Protein AF-A0A2P4Z4I8-F1 (afdb_monomer)

Solvent-accessible surface area (backbone atoms only — not comparable to full-atom values): 10534 Å² total; per-residue (Å²): 109,69,68,57,53,43,52,53,34,48,50,55,38,51,49,58,61,73,38,65,88,46,61,69,70,63,44,51,54,51,51,49,53,52,51,51,51,50,49,50,52,54,52,50,48,45,69,77,55,50,62,97,87,50,95,61,64,65,68,55,51,50,48,51,57,50,16,48,52,48,10,53,51,37,20,54,52,39,39,53,52,43,36,76,72,71,44,56,74,84,35,69,43,44,48,53,51,12,52,48,48,7,51,52,40,20,50,42,37,61,74,54,61,72,73,56,64,68,56,36,77,76,69,48,98,84,60,80,64,93,49,53,72,48,23,28,58,53,32,12,53,52,32,20,51,55,28,47,56,47,28,74,77,40,84,49,85,74,34,36,86,41,54,33,28,48,49,23,24,42,49,17,25,34,51,14,40,51,48,26,63,78,66,51,73,73,93,80,73,84,79,86,70,133

Mean predicted aligned error: 9.95 Å

Foldseek 3Di:
DLVLLLVLLVVLLVLLVVCPVPPPVVSLVVSLVSLVVSLVVLLVCCQVDPPPPDPDCVVSVVLLVVLLVQLVVQLVVQLVVCVVLPDDSPDPLSNSVSNNRSSVSSVLSSQVVPDQPVVPVVPDLPDDRPDLSCQLNNQLQVQLVVLSVVLVVDVDPCSDGPSSSNSSNSVRSSVSSVSSVVVVDPPDDDPPDD

Organism: NCBI:txid93969

Radius of gyration: 17.54 Å; Cα contacts (8 Å, |Δi|>4): 199; chains: 1; bounding box: 52×34×47 Å

pLDDT: mean 72.16, std 13.06, range [34.72, 87.81]

Sequence (194 aa):
MTEIEVVLSFTSFLILVLTSSVPNLYRYIALLLIELFSCIIVSILLIIKPKSNQPSLLPTIALISYSLINGVIGTILTIFTAFFLGAHLFDFGTIVLSLYFGLVTFRTCIFTGFKSLLVMIIKSPTLKPKDNNIAPIFYSALLAYFSCFSCILQPDNLFVWPNFILLGAVFGRFLGTLYKLFTGNPKGKSKSKE

Structure (mmCIF, N/CA/C/O backbone):
data_AF-A0A2P4Z4I8-F1
#
_entry.id   AF-A0A2P4Z4I8-F1
#
loop_
_atom_site.group_PDB
_atom_site.id
_atom_site.type_symbol
_atom_site.label_atom_id
_atom_site.label_alt_id
_atom_site.label_comp_id
_atom_site.label_asym_id
_atom_site.label_entity_id
_atom_site.label_seq_id
_atom_site.pdbx_PDB_ins_code
_atom_site.Cartn_x
_atom_site.Cartn_y
_atom_site.Cartn_z
_atom_site.occupancy
_atom_site.B_iso_or_equiv
_atom_site.auth_seq_id
_atom_site.auth_comp_id
_atom_site.auth_asym_id
_atom_site.auth_atom_id
_atom_site.pdbx_PDB_model_num
ATOM 1 N N . MET A 1 1 ? -16.530 2.951 7.672 1.00 64.94 1 MET A N 1
ATOM 2 C CA . MET A 1 1 ? -15.068 2.827 7.447 1.00 64.94 1 MET A CA 1
ATOM 3 C C . MET A 1 1 ? -14.749 1.817 6.354 1.00 64.94 1 MET A C 1
ATOM 5 O O . MET A 1 1 ? -14.052 2.201 5.432 1.00 64.94 1 MET A O 1
ATOM 9 N N . THR A 1 2 ? -15.293 0.594 6.387 1.00 67.06 2 THR A N 1
ATOM 10 C CA . THR A 1 2 ? -15.079 -0.415 5.326 1.00 67.06 2 THR A CA 1
ATOM 11 C C . THR A 1 2 ? -15.526 0.054 3.935 1.00 67.06 2 THR A C 1
ATOM 13 O O . THR A 1 2 ? -14.789 -0.118 2.979 1.00 67.06 2 THR A O 1
ATOM 16 N N . GLU A 1 3 ? -16.678 0.719 3.810 1.00 69.75 3 GLU A N 1
ATOM 17 C CA . GLU A 1 3 ? -17.154 1.275 2.526 1.00 69.75 3 GLU A CA 1
ATOM 18 C C . GLU A 1 3 ? -16.205 2.340 1.952 1.00 69.75 3 GLU A C 1
ATOM 20 O O . GLU A 1 3 ? -15.916 2.344 0.762 1.00 69.75 3 GLU A O 1
ATOM 25 N N . ILE A 1 4 ? -15.651 3.203 2.811 1.00 73.94 4 ILE A N 1
ATOM 26 C CA . ILE A 1 4 ? -14.664 4.221 2.418 1.00 73.94 4 ILE A CA 1
ATOM 27 C C . ILE A 1 4 ? -13.383 3.543 1.918 1.00 73.94 4 ILE A C 1
ATOM 29 O O . ILE A 1 4 ? -12.815 3.952 0.913 1.00 73.94 4 ILE A O 1
ATOM 33 N N . GLU A 1 5 ? -12.940 2.478 2.587 1.00 71.44 5 GLU A N 1
ATOM 34 C CA . GLU A 1 5 ? -11.775 1.693 2.173 1.00 71.44 5 GLU A CA 1
ATOM 35 C C . GLU A 1 5 ? -11.987 0.989 0.822 1.00 71.44 5 GLU A C 1
ATOM 37 O O . GLU A 1 5 ? -11.056 0.931 0.016 1.00 71.44 5 GLU A O 1
ATOM 42 N N . VAL A 1 6 ? -13.208 0.508 0.551 1.00 77.25 6 VAL A N 1
ATOM 43 C CA . VAL A 1 6 ? -13.609 -0.064 -0.747 1.00 77.25 6 VAL A CA 1
ATOM 44 C C . VAL A 1 6 ? -13.543 0.995 -1.836 1.00 77.25 6 VAL A C 1
ATOM 46 O O . VAL A 1 6 ? -12.874 0.769 -2.841 1.00 77.25 6 VAL A O 1
ATOM 49 N N . VAL A 1 7 ? -14.169 2.157 -1.624 1.00 80.38 7 VAL A N 1
ATOM 50 C CA . VAL A 1 7 ? -14.165 3.255 -2.601 1.00 80.38 7 VAL A CA 1
ATOM 51 C C . VAL A 1 7 ? -12.737 3.705 -2.887 1.00 80.38 7 VAL A C 1
ATOM 53 O O . VAL A 1 7 ? -12.344 3.760 -4.042 1.00 80.38 7 VAL A O 1
ATOM 56 N N . LEU A 1 8 ? -11.920 3.940 -1.858 1.00 80.50 8 LEU A N 1
ATOM 57 C CA . LEU A 1 8 ? -10.522 4.344 -2.034 1.00 80.50 8 LEU A CA 1
ATOM 58 C C . LEU A 1 8 ? -9.699 3.284 -2.781 1.00 80.50 8 LEU A C 1
ATOM 60 O O . LEU A 1 8 ? -8.911 3.619 -3.660 1.00 80.50 8 LEU A O 1
ATOM 64 N N . SER A 1 9 ? -9.891 2.000 -2.463 1.00 77.88 9 SER A N 1
ATOM 65 C CA . SER A 1 9 ? -9.166 0.915 -3.134 1.00 77.88 9 SER A CA 1
ATOM 66 C C . SER A 1 9 ? -9.595 0.743 -4.590 1.00 77.88 9 SER A C 1
ATOM 68 O O . SER A 1 9 ? -8.738 0.512 -5.442 1.00 77.88 9 SER A O 1
ATOM 70 N N . PHE A 1 10 ? -10.889 0.904 -4.876 1.00 80.81 10 PHE A N 1
ATOM 71 C CA . PHE A 1 10 ? -11.432 0.903 -6.231 1.00 80.81 10 PHE A CA 1
ATOM 72 C C . PHE A 1 10 ? -10.927 2.104 -7.034 1.00 80.81 10 PHE A C 1
ATOM 74 O O . PHE A 1 10 ? -10.467 1.923 -8.155 1.00 80.81 10 PHE A O 1
ATOM 81 N N . THR A 1 11 ? -10.923 3.305 -6.451 1.00 80.56 11 THR A N 1
ATOM 82 C CA . THR A 1 11 ? -10.439 4.529 -7.101 1.00 80.56 11 THR A CA 1
ATOM 83 C C . THR A 1 11 ? -8.977 4.408 -7.521 1.00 80.56 11 THR A C 1
ATOM 85 O O . THR A 1 11 ? -8.659 4.697 -8.671 1.00 80.56 11 THR A O 1
ATOM 88 N N . SER A 1 12 ? -8.081 3.925 -6.656 1.00 78.50 12 SER A N 1
ATOM 89 C CA . SER A 1 12 ? -6.671 3.772 -7.046 1.00 78.50 12 SER A CA 1
ATOM 90 C C . SER A 1 12 ? -6.460 2.693 -8.108 1.00 78.50 12 SER A C 1
ATOM 92 O O . SER A 1 12 ? -5.616 2.865 -8.984 1.00 78.50 12 SER A O 1
ATOM 94 N N . PHE A 1 13 ? -7.224 1.593 -8.058 1.00 80.50 13 PHE A N 1
ATOM 95 C CA . PHE A 1 13 ? -7.174 0.566 -9.100 1.00 80.50 13 PHE A CA 1
ATOM 96 C C . PHE A 1 13 ? -7.670 1.112 -10.441 1.00 80.50 13 PHE A C 1
ATOM 98 O O . PHE A 1 13 ? -6.978 0.996 -11.450 1.00 80.50 13 PHE A O 1
ATOM 105 N N . LEU A 1 14 ? -8.826 1.777 -10.436 1.00 81.06 14 LEU A N 1
ATOM 106 C CA . LEU A 1 14 ? -9.418 2.382 -11.620 1.00 81.06 14 LEU A CA 1
ATOM 107 C C . LEU A 1 14 ? -8.475 3.420 -12.237 1.00 81.06 14 LEU A C 1
ATOM 109 O O . LEU A 1 14 ? -8.250 3.395 -13.440 1.00 81.06 14 LEU A O 1
ATOM 113 N N . ILE A 1 15 ? -7.870 4.291 -11.426 1.00 79.06 15 ILE A N 1
ATOM 114 C CA . ILE A 1 15 ? -6.934 5.307 -11.919 1.00 79.06 15 ILE A CA 1
ATOM 115 C C . ILE A 1 15 ? -5.700 4.655 -12.538 1.00 79.06 15 ILE A C 1
ATOM 117 O O . ILE A 1 15 ? -5.280 5.077 -13.614 1.00 79.06 15 ILE A O 1
ATOM 121 N N . LEU A 1 16 ? -5.150 3.603 -11.929 1.00 75.81 16 LEU A N 1
ATOM 122 C CA . LEU A 1 16 ? -4.006 2.890 -12.495 1.00 75.81 16 LEU A CA 1
ATOM 123 C C . LEU A 1 16 ? -4.332 2.261 -13.864 1.00 75.81 16 LEU A C 1
ATOM 125 O O . LEU A 1 16 ? -3.500 2.311 -14.767 1.00 75.81 16 LEU A O 1
ATOM 129 N N . VAL A 1 17 ? -5.544 1.722 -14.038 1.00 77.12 17 VAL A N 1
ATOM 130 C CA . VAL A 1 17 ? -6.012 1.148 -15.313 1.00 77.12 17 VAL A CA 1
ATOM 131 C C . VAL A 1 17 ? -6.280 2.238 -16.358 1.00 77.12 17 VAL A C 1
ATOM 133 O O . VAL A 1 17 ? -5.818 2.138 -17.496 1.00 77.12 17 VAL A O 1
ATOM 136 N N . LEU A 1 18 ? -6.992 3.302 -15.976 1.00 78.06 18 LEU A N 1
ATOM 137 C CA . LEU A 1 18 ? -7.393 4.388 -16.878 1.00 78.06 18 LEU A CA 1
ATOM 138 C C . LEU A 1 18 ? -6.216 5.257 -17.336 1.00 78.06 18 LEU A C 1
ATOM 140 O O . LEU A 1 18 ? -6.273 5.849 -18.407 1.00 78.06 18 LEU A O 1
ATOM 144 N N . THR A 1 19 ? -5.136 5.317 -16.556 1.00 75.81 19 THR A N 1
ATOM 145 C CA . THR A 1 19 ? -3.912 6.060 -16.905 1.00 75.81 19 THR A CA 1
ATOM 146 C C . THR A 1 19 ? -2.850 5.176 -17.560 1.00 75.81 19 THR A C 1
ATOM 148 O O . THR A 1 19 ? -1.684 5.555 -17.645 1.00 75.81 19 THR A O 1
ATOM 151 N N . SER A 1 20 ? -3.230 3.996 -18.060 1.00 70.31 20 SER A N 1
ATOM 152 C CA . SER A 1 20 ? -2.321 3.078 -18.762 1.00 70.31 20 SER A CA 1
ATOM 153 C C . SER A 1 20 ? -1.651 3.698 -19.996 1.00 70.31 20 SER A C 1
ATOM 155 O O . SER A 1 20 ? -0.520 3.332 -20.307 1.00 70.31 20 SER A O 1
ATOM 157 N N . SER A 1 21 ? -2.302 4.671 -20.641 1.00 69.94 21 SER A N 1
ATOM 158 C CA . SER A 1 21 ? -1.791 5.440 -21.785 1.00 69.94 21 SER A CA 1
ATOM 159 C C . SER A 1 21 ? -0.885 6.622 -21.410 1.00 69.94 21 SER A C 1
ATOM 161 O O . SER A 1 21 ? -0.278 7.233 -22.287 1.00 69.94 21 SER A O 1
ATOM 163 N N . VAL A 1 22 ? -0.784 6.964 -20.123 1.00 77.38 22 VAL A N 1
ATOM 164 C CA . VAL A 1 22 ? 0.053 8.061 -19.617 1.00 77.38 22 VAL A CA 1
ATOM 165 C C . VAL A 1 22 ? 1.474 7.540 -19.364 1.00 77.38 22 VAL A C 1
ATOM 167 O O . VAL A 1 22 ? 1.625 6.407 -18.894 1.00 77.38 22 VAL A O 1
ATOM 170 N N . PRO A 1 23 ? 2.534 8.341 -19.605 1.00 77.88 23 PRO A N 1
ATOM 171 C CA . PRO A 1 23 ? 3.894 7.925 -19.281 1.00 77.88 23 PRO A CA 1
ATOM 172 C C . PRO A 1 23 ? 4.036 7.485 -17.816 1.00 77.88 23 PRO A C 1
ATOM 174 O O . PRO A 1 23 ? 3.525 8.138 -16.901 1.00 77.88 23 PRO A O 1
ATOM 177 N N . ASN A 1 24 ? 4.778 6.391 -17.604 1.00 76.25 24 ASN A N 1
ATOM 178 C CA . ASN A 1 24 ? 4.916 5.699 -16.315 1.00 76.25 24 ASN A CA 1
ATOM 179 C C . ASN A 1 24 ? 5.241 6.645 -15.143 1.00 76.25 24 ASN A C 1
ATOM 181 O O . ASN A 1 24 ? 4.658 6.513 -14.069 1.00 76.25 24 ASN A O 1
ATOM 185 N N . LEU A 1 25 ? 6.115 7.633 -15.364 1.00 78.00 25 LEU A N 1
ATOM 186 C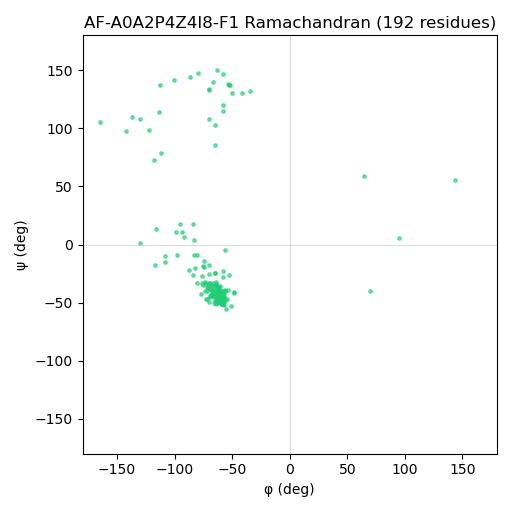 CA . LEU A 1 25 ? 6.505 8.631 -14.364 1.00 78.00 25 LEU A CA 1
ATOM 187 C C . LEU A 1 25 ? 5.295 9.374 -13.771 1.00 78.00 25 LEU A C 1
ATOM 189 O O . LEU A 1 25 ? 5.087 9.364 -12.557 1.00 78.00 25 LEU A O 1
ATOM 193 N N . TYR A 1 26 ? 4.476 9.991 -14.626 1.00 78.56 26 TYR A N 1
ATOM 194 C CA . TYR A 1 26 ? 3.326 10.787 -14.192 1.00 78.56 26 TYR A CA 1
ATOM 195 C C . TYR A 1 26 ? 2.246 9.916 -13.558 1.00 78.56 26 TYR A C 1
ATOM 197 O O . TYR A 1 26 ? 1.630 10.317 -12.571 1.00 78.56 26 TYR A O 1
ATOM 205 N N . ARG A 1 27 ? 2.064 8.696 -14.074 1.00 80.69 27 ARG A N 1
ATOM 206 C CA . ARG A 1 27 ? 1.139 7.715 -13.504 1.00 80.69 27 ARG A CA 1
ATOM 207 C C . ARG A 1 27 ? 1.492 7.363 -12.057 1.00 80.69 27 ARG A C 1
ATOM 209 O O . ARG A 1 27 ? 0.606 7.310 -11.207 1.00 80.69 27 ARG A O 1
ATOM 216 N N . TYR A 1 28 ? 2.773 7.152 -11.756 1.00 81.81 28 TYR A N 1
ATOM 217 C CA . TYR A 1 28 ? 3.220 6.817 -10.400 1.00 81.81 28 TYR A CA 1
ATOM 218 C C . TYR A 1 28 ? 3.138 7.972 -9.428 1.00 81.81 28 TYR A C 1
ATOM 220 O O . TYR A 1 28 ? 2.692 7.780 -8.297 1.00 81.81 28 TYR A O 1
ATOM 228 N N . ILE A 1 29 ? 3.487 9.173 -9.879 1.00 83.25 29 ILE A N 1
ATOM 229 C CA . ILE A 1 29 ? 3.308 10.379 -9.073 1.00 83.25 29 ILE A CA 1
ATOM 230 C C . ILE A 1 29 ? 1.822 10.572 -8.749 1.00 83.25 29 ILE A C 1
ATOM 232 O O . ILE A 1 29 ? 1.475 10.776 -7.587 1.00 83.25 29 ILE A O 1
ATOM 236 N N . ALA A 1 30 ? 0.933 10.431 -9.737 1.00 83.25 30 ALA A N 1
ATOM 237 C CA . ALA A 1 30 ? -0.507 10.539 -9.525 1.00 83.25 30 ALA A CA 1
ATOM 238 C C . ALA A 1 30 ? -1.021 9.505 -8.510 1.00 83.25 30 ALA A C 1
ATOM 240 O O . ALA A 1 30 ? -1.727 9.877 -7.574 1.00 83.25 30 ALA A O 1
ATOM 241 N N . LEU A 1 31 ? -0.623 8.232 -8.641 1.00 85.25 31 LEU A N 1
ATOM 242 C CA . LEU A 1 31 ? -0.997 7.180 -7.689 1.00 85.25 31 LEU A CA 1
ATOM 243 C C . LEU A 1 31 ? -0.566 7.530 -6.258 1.00 85.25 31 LEU A C 1
ATOM 245 O O . LEU A 1 31 ? -1.379 7.448 -5.340 1.00 85.25 31 LEU A O 1
ATOM 249 N N . LEU A 1 32 ? 0.689 7.946 -6.061 1.00 86.75 32 LEU A N 1
ATOM 250 C CA . LEU A 1 32 ? 1.197 8.321 -4.739 1.00 86.75 32 LEU A CA 1
ATOM 251 C C . LEU A 1 32 ? 0.444 9.517 -4.150 1.00 86.75 32 LEU A C 1
ATOM 253 O O . LEU A 1 32 ? 0.118 9.502 -2.964 1.00 86.75 32 LEU A O 1
ATOM 257 N N . LEU A 1 33 ? 0.121 10.524 -4.967 1.00 87.56 33 LEU A N 1
ATOM 258 C CA . LEU A 1 33 ? -0.669 11.680 -4.535 1.00 87.56 33 LEU A CA 1
ATOM 259 C C . LEU A 1 33 ? -2.079 11.273 -4.095 1.00 87.56 33 LEU A C 1
ATOM 261 O O . LEU A 1 33 ? -2.557 11.741 -3.063 1.00 87.56 33 LEU A O 1
ATOM 265 N N . ILE A 1 34 ? -2.727 10.371 -4.835 1.00 85.75 34 ILE A N 1
ATOM 266 C CA . ILE A 1 34 ? -4.052 9.846 -4.484 1.00 85.75 34 ILE A CA 1
ATOM 267 C C . ILE A 1 34 ? -3.995 9.080 -3.165 1.00 85.75 34 ILE A C 1
ATOM 269 O O . ILE A 1 34 ? -4.841 9.288 -2.296 1.00 85.75 34 ILE A O 1
ATOM 273 N N . GLU A 1 35 ? -2.992 8.219 -2.985 1.00 83.06 35 GLU A N 1
ATOM 274 C CA . GLU A 1 35 ? -2.821 7.474 -1.738 1.00 83.06 35 GLU A CA 1
ATOM 275 C C . GLU A 1 35 ? -2.556 8.403 -0.555 1.00 83.06 35 GLU A C 1
ATOM 277 O O . GLU A 1 35 ? -3.196 8.259 0.488 1.00 83.06 35 GLU A O 1
ATOM 282 N N . LEU A 1 36 ? -1.691 9.403 -0.729 1.00 87.50 36 LEU A N 1
ATOM 283 C CA . LEU A 1 36 ? -1.410 10.411 0.288 1.00 87.50 36 LEU A CA 1
ATOM 284 C C . LEU A 1 36 ? -2.682 11.177 0.676 1.00 87.50 36 LEU A C 1
ATOM 286 O O . LEU A 1 36 ? -3.001 11.297 1.860 1.00 87.50 36 LEU A O 1
ATOM 290 N N . PHE A 1 37 ? -3.448 11.638 -0.314 1.00 85.62 37 PHE A N 1
ATOM 291 C CA . PHE A 1 37 ? -4.712 12.332 -0.083 1.00 85.62 37 PHE A CA 1
ATOM 292 C C . PHE A 1 37 ? -5.735 11.433 0.620 1.00 85.62 37 PHE A C 1
ATOM 294 O O . PHE A 1 37 ? -6.427 11.870 1.540 1.00 85.62 37 PHE A O 1
ATOM 301 N N . SER A 1 38 ? -5.776 10.145 0.268 1.00 84.75 38 SER A N 1
ATOM 302 C CA . SER A 1 38 ? -6.627 9.160 0.936 1.00 84.75 38 SER A CA 1
ATOM 303 C C . SER A 1 38 ? -6.281 9.007 2.423 1.00 84.75 38 SER A C 1
ATOM 305 O O . SER A 1 38 ? -7.179 8.981 3.268 1.00 84.75 38 SER A O 1
ATOM 307 N N . CYS A 1 39 ? -4.989 8.984 2.766 1.00 85.56 39 CYS A N 1
ATOM 308 C CA . CYS A 1 39 ? -4.506 8.928 4.145 1.00 85.56 39 CYS A CA 1
ATOM 309 C C . CYS A 1 39 ? -4.907 10.180 4.937 1.00 85.56 39 CYS A C 1
ATOM 311 O O . CYS A 1 39 ? -5.332 10.066 6.092 1.00 85.56 39 CYS A O 1
ATOM 313 N N . ILE A 1 40 ? -4.830 11.359 4.310 1.00 86.44 40 ILE A N 1
ATOM 314 C CA . ILE A 1 40 ? -5.272 12.629 4.903 1.00 86.44 40 ILE A CA 1
ATOM 315 C C . ILE A 1 40 ? -6.779 12.588 5.181 1.00 86.44 40 ILE A C 1
ATOM 317 O O . ILE A 1 40 ? -7.187 12.832 6.316 1.00 86.44 40 ILE A O 1
ATOM 321 N N . ILE A 1 41 ? -7.604 12.208 4.197 1.00 84.56 41 ILE A N 1
ATOM 322 C CA . ILE A 1 41 ? -9.064 12.106 4.366 1.00 84.56 41 ILE A CA 1
ATOM 323 C C . ILE A 1 41 ? -9.414 11.167 5.522 1.00 84.56 41 ILE A C 1
ATOM 325 O O . ILE A 1 41 ? -10.211 11.523 6.388 1.00 84.56 41 ILE A O 1
ATOM 329 N N . VAL A 1 42 ? -8.817 9.973 5.565 1.00 82.38 42 VAL A N 1
ATOM 330 C CA . VAL A 1 42 ? -9.102 8.985 6.616 1.00 82.38 42 VAL A CA 1
ATOM 331 C C . VAL A 1 42 ? -8.704 9.513 8.000 1.00 82.38 42 VAL A C 1
ATOM 333 O O . VAL A 1 42 ? -9.448 9.318 8.963 1.00 82.38 42 VAL A O 1
ATOM 336 N N . SER A 1 43 ? -7.581 10.226 8.100 1.00 83.81 43 SER A N 1
ATOM 337 C CA . SER A 1 43 ? -7.125 10.847 9.352 1.00 83.81 43 SER A CA 1
ATOM 338 C C . SER A 1 43 ? -8.064 11.965 9.814 1.00 83.81 43 SER A C 1
ATOM 340 O O . SER A 1 43 ? -8.429 12.020 10.985 1.00 83.81 43 SER A O 1
ATOM 342 N N . ILE A 1 44 ? -8.528 12.818 8.896 1.00 84.06 44 ILE A N 1
ATOM 343 C CA . ILE A 1 44 ? -9.509 13.873 9.191 1.00 84.06 44 ILE A CA 1
ATOM 344 C C . ILE A 1 44 ? -10.838 13.261 9.649 1.00 84.06 44 ILE A C 1
ATOM 346 O O . ILE A 1 44 ? -11.412 13.693 10.648 1.00 84.06 44 ILE A O 1
ATOM 350 N N . LEU A 1 45 ? -11.319 12.219 8.967 1.00 81.94 45 LEU A N 1
ATOM 351 C CA . LEU A 1 45 ? -12.560 11.536 9.337 1.00 81.94 45 LEU A CA 1
ATOM 352 C C . LEU A 1 45 ? -12.486 10.901 10.729 1.00 81.94 45 LEU A C 1
ATOM 354 O O . LEU A 1 45 ? -13.481 10.926 11.452 1.00 81.94 45 LEU A O 1
ATOM 358 N N . LEU A 1 46 ? -11.325 10.366 11.117 1.00 78.31 46 LEU A N 1
ATOM 359 C CA . LEU A 1 46 ? -11.080 9.874 12.474 1.00 78.31 46 LEU A CA 1
ATOM 360 C C . LEU A 1 46 ? -11.183 10.982 13.529 1.00 78.31 46 LEU A C 1
ATOM 362 O O . LEU A 1 46 ? -11.723 10.742 14.606 1.00 78.31 46 LEU A O 1
ATOM 366 N N . ILE A 1 47 ? -10.661 12.173 13.224 1.00 80.50 47 ILE A N 1
ATOM 367 C CA . ILE A 1 47 ? -10.683 13.329 14.130 1.00 80.50 47 ILE A CA 1
ATOM 368 C C . ILE A 1 47 ? -12.111 13.865 14.290 1.00 80.50 47 ILE A C 1
ATOM 370 O O . ILE A 1 47 ? -12.535 14.137 15.408 1.00 80.50 47 ILE A O 1
ATOM 374 N N . ILE A 1 48 ? -12.859 13.993 13.189 1.00 78.75 48 ILE A N 1
ATOM 375 C CA . ILE A 1 48 ? -14.214 14.571 13.187 1.00 78.75 48 ILE A CA 1
ATOM 376 C C . ILE A 1 48 ? -15.254 13.594 13.751 1.00 78.75 48 ILE A C 1
ATOM 378 O O . ILE A 1 48 ? -16.216 14.013 14.392 1.00 78.75 48 ILE A O 1
ATOM 382 N N . LYS A 1 49 ? -15.088 12.287 13.512 1.00 69.62 49 LYS A N 1
ATOM 383 C CA . LYS A 1 49 ? -15.977 11.235 14.024 1.00 69.62 49 LYS A CA 1
ATOM 384 C C . LYS A 1 49 ? -15.204 10.287 14.944 1.00 69.62 49 LYS A C 1
ATOM 386 O O . LYS A 1 49 ? -14.953 9.139 14.552 1.00 69.62 49 LYS A O 1
ATOM 391 N N . PRO A 1 50 ? -14.843 10.721 16.168 1.00 63.50 50 PRO A N 1
ATOM 392 C CA . PRO A 1 50 ? -14.305 9.801 17.157 1.00 63.50 50 PRO A CA 1
ATOM 393 C C . PRO A 1 50 ? -15.326 8.682 17.406 1.00 63.50 50 PRO A C 1
ATOM 395 O O . PRO A 1 50 ? -16.541 8.885 17.305 1.00 63.50 50 PRO A O 1
ATOM 398 N N . LYS A 1 51 ? -14.850 7.464 17.695 1.00 62.22 51 LYS A N 1
ATOM 399 C CA . LYS A 1 51 ? -15.745 6.356 18.071 1.00 62.22 51 LYS A CA 1
ATOM 400 C C . LYS A 1 51 ? -16.633 6.824 19.226 1.00 62.22 51 LYS A C 1
ATOM 402 O O . LYS A 1 51 ? -16.116 7.428 20.160 1.00 62.22 51 LYS A O 1
ATOM 407 N N . SER A 1 52 ? -17.930 6.504 19.182 1.00 51.91 52 SER A N 1
ATOM 408 C CA . SER A 1 52 ? -18.977 7.095 20.041 1.00 51.91 52 SER A CA 1
ATOM 409 C C . SER A 1 52 ? -18.767 6.978 21.561 1.00 51.91 52 SER A C 1
ATOM 411 O O . SER A 1 52 ? -19.557 7.534 22.310 1.00 51.91 52 SER A O 1
ATOM 413 N N . ASN A 1 53 ? -17.719 6.285 22.021 1.00 54.31 53 ASN A N 1
ATOM 414 C CA . ASN A 1 53 ? -17.370 6.098 23.430 1.00 54.31 53 ASN A CA 1
ATOM 415 C C . ASN A 1 53 ? -16.017 6.732 23.826 1.00 54.31 53 ASN A C 1
ATOM 417 O O . ASN A 1 53 ? -15.488 6.402 24.885 1.00 54.31 53 ASN A O 1
ATOM 421 N N . GLN A 1 54 ? -15.418 7.601 23.003 1.00 55.84 54 GLN A N 1
ATOM 422 C CA . GLN A 1 54 ? -14.178 8.313 23.345 1.00 55.84 54 GLN A CA 1
ATOM 423 C C . GLN A 1 54 ? -14.382 9.834 23.279 1.00 55.84 54 GLN A C 1
ATOM 425 O O . GLN A 1 54 ? -14.325 10.406 22.193 1.00 55.84 54 GLN A O 1
ATOM 430 N N . PRO A 1 55 ? -14.611 10.502 24.427 1.00 55.53 55 PRO A N 1
ATOM 431 C CA . PRO A 1 55 ? -14.785 11.954 24.477 1.00 55.53 55 PRO A CA 1
ATOM 432 C C . PRO A 1 55 ? -13.472 12.735 24.299 1.00 55.53 55 PRO A C 1
ATOM 434 O O . PRO A 1 55 ? -13.509 13.936 24.056 1.00 55.53 55 PRO A O 1
ATOM 437 N N . SER A 1 56 ? -12.306 12.086 24.409 1.00 66.12 56 SER A N 1
ATOM 438 C CA . SER A 1 56 ? -11.001 12.737 24.260 1.00 66.12 56 SER A CA 1
ATOM 439 C C . SER A 1 56 ? -10.391 12.502 22.874 1.00 66.12 56 SER A C 1
ATOM 441 O O . SER A 1 56 ? -10.458 11.408 22.322 1.00 66.12 56 SER A O 1
ATOM 443 N N . LEU A 1 57 ? -9.747 13.537 22.323 1.00 70.75 57 LEU A N 1
ATOM 444 C CA . LEU A 1 57 ? -9.008 13.488 21.050 1.00 70.75 57 LEU A CA 1
ATOM 445 C C . LEU A 1 57 ? -7.657 12.758 21.163 1.00 70.75 57 LEU A C 1
ATOM 447 O O . LEU A 1 57 ? -7.101 12.311 20.160 1.00 70.75 57 LEU A O 1
ATOM 451 N N . LEU A 1 58 ? -7.133 12.619 22.385 1.00 71.69 58 LEU A N 1
ATOM 452 C CA . LEU A 1 58 ? -5.810 12.057 22.669 1.00 71.69 58 LEU A CA 1
ATOM 453 C C . LEU A 1 58 ? -5.607 10.627 22.113 1.00 71.69 58 LEU A C 1
ATOM 455 O O . LEU A 1 58 ? -4.579 10.391 21.477 1.00 71.69 58 LEU A O 1
ATOM 459 N N . PRO A 1 59 ? -6.558 9.677 22.257 1.00 73.56 59 PRO A N 1
ATOM 460 C CA . PRO A 1 59 ? -6.420 8.328 21.705 1.00 73.56 59 PRO A CA 1
ATOM 461 C C . PRO A 1 59 ? -6.421 8.310 20.171 1.00 73.56 59 PRO A C 1
ATOM 463 O O . PRO A 1 59 ? -5.730 7.492 19.564 1.00 73.56 59 PRO A O 1
ATOM 466 N N . THR A 1 60 ? -7.166 9.221 19.538 1.00 76.88 60 THR A N 1
ATOM 467 C CA . THR A 1 60 ? -7.226 9.355 18.075 1.00 76.88 60 THR A CA 1
ATOM 468 C C . THR A 1 60 ? -5.911 9.890 17.518 1.00 76.88 60 THR A C 1
ATOM 470 O O . THR A 1 60 ? -5.382 9.337 16.556 1.00 76.88 60 THR A O 1
ATOM 473 N N . ILE A 1 61 ? -5.348 10.924 18.150 1.00 80.31 61 ILE A N 1
ATOM 474 C CA . ILE A 1 61 ? -4.046 11.487 17.768 1.00 80.31 61 ILE A CA 1
ATOM 475 C C . ILE A 1 61 ? -2.949 10.436 17.955 1.00 80.31 61 ILE A C 1
ATOM 477 O O . ILE A 1 61 ? -2.170 10.210 17.033 1.00 80.31 61 ILE A O 1
ATOM 481 N N . ALA A 1 62 ? -2.941 9.724 19.088 1.00 79.69 62 ALA A N 1
ATOM 482 C CA . ALA A 1 62 ? -1.998 8.633 19.319 1.00 79.69 62 ALA A CA 1
ATOM 483 C C . ALA A 1 62 ? -2.091 7.564 18.214 1.00 79.69 62 ALA A C 1
ATOM 485 O O . ALA A 1 62 ? -1.073 7.184 17.640 1.00 79.69 62 ALA A O 1
ATOM 486 N N . LEU A 1 63 ? -3.302 7.127 17.846 1.00 79.44 63 LEU A N 1
ATOM 487 C CA . LEU A 1 63 ? -3.502 6.159 16.762 1.00 79.44 63 LEU A CA 1
ATOM 488 C C . LEU A 1 63 ? -2.918 6.645 15.425 1.00 79.44 63 LEU A C 1
ATOM 490 O O . LEU A 1 63 ? -2.277 5.856 14.727 1.00 79.44 63 LEU A O 1
ATOM 494 N N . ILE A 1 64 ? -3.113 7.919 15.070 1.00 82.88 64 ILE A N 1
ATOM 495 C CA . ILE A 1 64 ? -2.581 8.510 13.831 1.00 82.88 64 ILE A CA 1
ATOM 496 C C . ILE A 1 64 ? -1.050 8.562 13.876 1.00 82.88 64 ILE A C 1
ATOM 498 O O . ILE A 1 64 ? -0.400 8.071 12.953 1.00 82.88 64 ILE A O 1
ATOM 502 N N . SER A 1 65 ? -0.468 9.093 14.956 1.00 82.88 65 SER A N 1
ATOM 503 C CA . SER A 1 65 ? 0.987 9.205 15.120 1.00 82.88 65 SER A CA 1
ATOM 504 C C . SER A 1 65 ? 1.677 7.846 15.042 1.00 82.88 65 SER A C 1
ATOM 506 O O . SER A 1 65 ? 2.682 7.685 14.357 1.00 82.88 65 SER A O 1
ATOM 508 N N . TYR A 1 66 ? 1.111 6.829 15.681 1.00 79.56 66 TYR A N 1
ATOM 509 C CA . TYR A 1 66 ? 1.659 5.481 15.601 1.00 79.56 66 TYR A CA 1
ATOM 510 C C . TYR A 1 66 ? 1.454 4.819 14.238 1.00 79.56 66 TYR A C 1
ATOM 512 O O . TYR A 1 66 ? 2.334 4.100 13.765 1.00 79.56 66 TYR A O 1
ATOM 520 N N . SER A 1 67 ? 0.319 5.065 13.581 1.00 82.50 67 SER A N 1
ATOM 521 C CA . SER A 1 67 ? 0.104 4.587 12.212 1.00 82.50 67 SER A CA 1
ATOM 522 C C . SER A 1 67 ? 1.140 5.188 11.262 1.00 82.50 67 SER A C 1
ATOM 524 O O . SER A 1 67 ? 1.623 4.481 10.380 1.00 82.50 67 SER A O 1
ATOM 526 N N . LEU A 1 68 ? 1.533 6.452 11.478 1.00 86.56 68 LEU A N 1
ATOM 527 C CA . LEU A 1 68 ? 2.604 7.126 10.737 1.00 86.56 68 LEU A CA 1
ATOM 528 C C . LEU A 1 68 ? 3.946 6.420 10.919 1.00 86.56 68 LEU A C 1
ATOM 530 O O . LEU A 1 68 ? 4.589 6.091 9.926 1.00 86.56 68 LEU A O 1
ATOM 534 N N . ILE A 1 69 ? 4.324 6.112 12.162 1.00 83.56 69 ILE A N 1
ATOM 535 C CA . ILE A 1 69 ? 5.556 5.369 12.463 1.00 83.56 69 ILE A CA 1
ATOM 536 C C . ILE A 1 69 ? 5.555 4.009 11.751 1.00 83.56 69 ILE A C 1
ATOM 538 O O . ILE A 1 69 ? 6.528 3.663 11.086 1.00 83.56 69 ILE A O 1
ATOM 542 N N . ASN A 1 70 ? 4.450 3.260 11.813 1.00 80.81 70 ASN A N 1
ATOM 543 C CA . ASN A 1 70 ? 4.339 1.976 11.115 1.00 80.81 70 ASN A CA 1
ATOM 544 C C . ASN A 1 70 ? 4.381 2.123 9.589 1.00 80.81 70 ASN A C 1
ATOM 546 O O . ASN A 1 70 ? 4.938 1.261 8.915 1.00 80.81 70 ASN A O 1
ATOM 550 N N . GLY A 1 71 ? 3.826 3.205 9.039 1.00 82.12 71 GLY A N 1
ATOM 551 C CA . GLY A 1 71 ? 3.959 3.534 7.621 1.00 82.12 71 GLY A CA 1
ATOM 552 C C . GLY A 1 71 ? 5.419 3.745 7.220 1.00 82.12 71 GLY A C 1
ATOM 553 O O . GLY A 1 71 ? 5.871 3.155 6.245 1.00 82.12 71 GLY A O 1
ATOM 554 N N . VAL A 1 72 ? 6.181 4.504 8.017 1.00 83.50 72 VAL A N 1
ATOM 555 C CA . VAL A 1 72 ? 7.623 4.724 7.805 1.00 83.50 72 VAL A CA 1
ATOM 556 C C . VAL A 1 72 ? 8.404 3.412 7.892 1.00 83.50 72 VAL A C 1
ATOM 558 O O . VAL A 1 72 ? 9.214 3.125 7.012 1.00 83.50 72 VAL A O 1
ATOM 561 N N . ILE A 1 73 ? 8.129 2.583 8.902 1.00 81.44 73 ILE A N 1
ATOM 562 C CA . ILE A 1 73 ? 8.746 1.255 9.035 1.00 81.44 73 ILE A CA 1
ATOM 563 C C . ILE A 1 73 ? 8.421 0.391 7.809 1.00 81.44 73 ILE A C 1
ATOM 565 O O . ILE A 1 73 ? 9.318 -0.238 7.254 1.00 81.44 73 ILE A O 1
ATOM 569 N N . GLY A 1 74 ? 7.167 0.396 7.344 1.00 77.56 74 GLY A N 1
ATOM 570 C CA . GLY A 1 74 ? 6.744 -0.315 6.136 1.00 77.56 74 GLY A CA 1
ATOM 571 C C . GLY A 1 74 ? 7.502 0.135 4.884 1.00 77.56 74 GLY A C 1
ATOM 572 O O . GLY A 1 74 ? 7.967 -0.709 4.117 1.00 77.56 74 GLY A O 1
ATOM 573 N N . THR A 1 75 ? 7.704 1.445 4.711 1.00 84.56 75 THR A N 1
ATOM 574 C CA . THR A 1 75 ? 8.539 1.998 3.634 1.00 84.56 75 THR A CA 1
ATOM 575 C C . THR A 1 75 ? 9.965 1.461 3.720 1.00 84.56 75 THR A C 1
ATOM 577 O O . THR A 1 75 ? 10.471 0.921 2.741 1.00 84.56 75 THR A O 1
ATOM 580 N N . ILE A 1 76 ? 10.601 1.554 4.893 1.00 82.56 76 ILE A N 1
ATOM 581 C CA . ILE A 1 76 ? 11.987 1.111 5.105 1.00 82.56 76 ILE A CA 1
ATOM 582 C C . ILE A 1 76 ? 12.133 -0.387 4.809 1.00 82.56 76 ILE A C 1
ATOM 584 O O . ILE A 1 76 ? 13.031 -0.787 4.070 1.00 82.56 76 ILE A O 1
ATOM 588 N N . LEU A 1 77 ? 11.229 -1.218 5.332 1.00 81.25 77 LEU A N 1
ATOM 589 C CA . LEU A 1 77 ? 11.235 -2.660 5.080 1.00 81.25 77 LEU A CA 1
ATOM 590 C C . LEU A 1 77 ? 11.082 -2.981 3.591 1.00 81.25 77 LEU A C 1
ATOM 592 O O . LEU A 1 77 ? 11.758 -3.878 3.088 1.00 81.25 77 LEU A O 1
ATOM 596 N N . THR A 1 78 ? 10.233 -2.240 2.878 1.00 79.88 78 THR A N 1
ATOM 597 C CA . THR A 1 78 ? 10.034 -2.435 1.436 1.00 79.88 78 THR A CA 1
ATOM 598 C C . THR A 1 78 ? 11.286 -2.055 0.645 1.00 79.88 78 THR A C 1
ATOM 600 O O . THR A 1 78 ? 11.673 -2.809 -0.243 1.00 79.88 78 THR A O 1
ATOM 603 N N . ILE A 1 79 ? 11.974 -0.968 1.020 1.00 82.19 79 ILE A N 1
ATOM 604 C CA . ILE A 1 79 ? 13.259 -0.566 0.420 1.00 82.19 79 ILE A CA 1
ATOM 605 C C . ILE A 1 79 ? 14.291 -1.687 0.572 1.00 82.19 79 ILE A C 1
ATOM 607 O O . ILE A 1 79 ? 14.898 -2.105 -0.413 1.00 82.19 79 ILE A O 1
ATOM 611 N N . PHE A 1 80 ? 14.471 -2.210 1.790 1.00 79.56 80 PHE A N 1
ATOM 612 C CA . PHE A 1 80 ? 15.424 -3.295 2.032 1.00 79.56 80 PHE A CA 1
ATOM 613 C C . PHE A 1 80 ? 15.032 -4.580 1.304 1.00 79.56 80 PHE A C 1
ATOM 615 O O . PHE A 1 80 ? 15.889 -5.238 0.725 1.00 79.56 80 PHE A O 1
ATOM 622 N N . THR A 1 81 ? 13.743 -4.920 1.277 1.00 75.69 81 THR A N 1
ATOM 623 C CA . THR A 1 81 ? 13.252 -6.104 0.558 1.00 75.69 81 THR A CA 1
ATOM 624 C C . THR A 1 81 ? 13.523 -5.988 -0.942 1.00 75.69 81 THR A C 1
ATOM 626 O O . THR A 1 81 ? 14.049 -6.921 -1.539 1.00 75.69 81 THR A O 1
ATOM 629 N N . ALA A 1 82 ? 13.228 -4.835 -1.547 1.00 71.25 82 ALA A N 1
ATOM 630 C CA . ALA A 1 82 ? 13.521 -4.567 -2.952 1.00 71.25 82 ALA A CA 1
ATOM 631 C C . ALA A 1 82 ? 15.027 -4.646 -3.246 1.0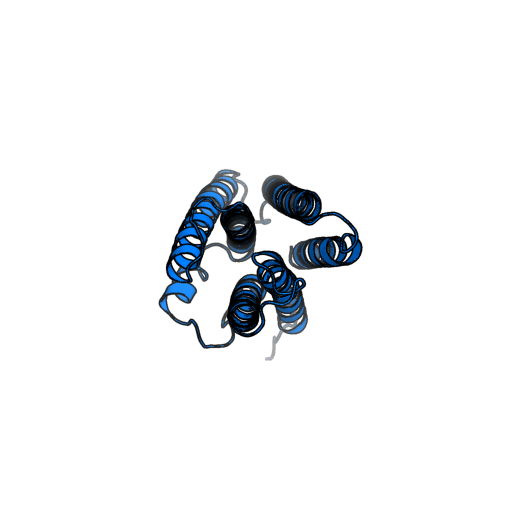0 71.25 82 ALA A C 1
ATOM 633 O O . ALA A 1 82 ? 15.427 -5.246 -4.242 1.00 71.25 82 ALA A O 1
ATOM 634 N N . PHE A 1 83 ? 15.863 -4.113 -2.350 1.00 78.88 83 PHE A N 1
ATOM 635 C CA . PHE A 1 83 ? 17.317 -4.211 -2.459 1.00 78.88 83 PHE A CA 1
ATOM 636 C C . PHE A 1 83 ? 17.818 -5.660 -2.425 1.00 78.88 83 PHE A C 1
ATOM 638 O O . PHE A 1 83 ? 18.604 -6.054 -3.283 1.00 78.88 83 PHE A O 1
ATOM 645 N N . PHE A 1 84 ? 17.322 -6.486 -1.497 1.00 76.75 84 PHE A N 1
ATOM 646 C CA . PHE A 1 84 ? 17.667 -7.912 -1.447 1.00 76.75 84 PHE A CA 1
ATOM 647 C C . PHE A 1 84 ? 17.176 -8.699 -2.670 1.00 76.75 84 PHE A C 1
ATOM 649 O O . PHE A 1 84 ? 17.768 -9.718 -3.013 1.00 76.75 84 PHE A O 1
ATOM 656 N N . LEU A 1 85 ? 16.128 -8.221 -3.344 1.00 70.62 85 LEU A N 1
ATOM 657 C CA . LEU A 1 85 ? 15.632 -8.775 -4.608 1.00 70.62 85 LEU A CA 1
ATOM 658 C C . LEU A 1 85 ? 16.404 -8.265 -5.841 1.00 70.62 85 LEU A C 1
ATOM 660 O O . LEU A 1 85 ? 16.051 -8.616 -6.963 1.00 70.62 85 LEU A O 1
ATOM 664 N N . GLY A 1 86 ? 17.463 -7.471 -5.648 1.00 70.00 86 GLY A N 1
ATOM 665 C CA . GLY A 1 86 ? 18.362 -7.013 -6.710 1.00 70.00 86 GLY A CA 1
ATOM 666 C C . GLY A 1 86 ? 18.035 -5.637 -7.295 1.00 70.00 86 GLY A C 1
ATOM 667 O O . GLY A 1 86 ? 18.688 -5.223 -8.251 1.00 70.00 86 GLY A O 1
ATOM 668 N N . ALA A 1 87 ? 17.062 -4.904 -6.743 1.00 74.88 87 ALA A N 1
ATOM 669 C CA . ALA A 1 87 ? 16.772 -3.537 -7.174 1.00 74.88 87 ALA A CA 1
ATOM 670 C C . ALA A 1 87 ? 17.759 -2.523 -6.565 1.00 74.88 87 ALA A C 1
ATOM 672 O O . ALA A 1 87 ? 18.199 -2.653 -5.421 1.00 74.88 87 ALA A O 1
ATOM 673 N N . HIS A 1 88 ? 18.073 -1.451 -7.295 1.00 78.31 88 HIS A N 1
ATOM 674 C CA . HIS A 1 88 ? 18.871 -0.357 -6.741 1.00 78.31 88 HIS A CA 1
ATOM 675 C C . HIS A 1 88 ? 18.068 0.437 -5.696 1.00 78.31 88 HIS A C 1
ATOM 677 O O . HIS A 1 88 ? 16.927 0.830 -5.939 1.00 78.31 88 HIS A O 1
ATOM 683 N N . LEU A 1 89 ? 18.689 0.723 -4.543 1.00 74.25 89 LEU A N 1
ATOM 684 C CA . LEU A 1 89 ? 18.070 1.454 -3.421 1.00 74.25 89 LEU A CA 1
ATOM 685 C C . LEU A 1 89 ? 17.521 2.828 -3.826 1.00 74.25 89 LEU A C 1
ATOM 687 O O . LEU A 1 89 ? 16.453 3.227 -3.372 1.00 74.25 89 LEU A O 1
ATOM 691 N N . PHE A 1 90 ? 18.258 3.534 -4.683 1.00 77.62 90 PHE A N 1
ATOM 692 C CA . PHE A 1 90 ? 17.922 4.881 -5.146 1.00 77.62 90 PHE A CA 1
ATOM 693 C C . PHE A 1 90 ? 17.245 4.894 -6.519 1.00 77.62 90 PHE A C 1
ATOM 695 O O . PHE A 1 90 ? 17.091 5.960 -7.111 1.00 77.62 90 PHE A O 1
ATOM 702 N N . ASP A 1 91 ? 16.845 3.730 -7.037 1.00 82.31 91 ASP A N 1
ATOM 703 C CA . ASP A 1 91 ? 16.042 3.689 -8.252 1.00 82.31 91 ASP A CA 1
ATOM 704 C C . ASP A 1 91 ? 14.662 4.305 -7.997 1.00 82.31 91 ASP A C 1
ATOM 706 O O . ASP A 1 91 ? 14.026 4.081 -6.960 1.00 82.31 91 ASP A O 1
ATOM 710 N N . PHE A 1 92 ? 14.181 5.067 -8.978 1.00 78.62 92 PHE A N 1
ATOM 711 C CA . PHE A 1 92 ? 12.886 5.729 -8.904 1.00 78.62 92 PHE A CA 1
ATOM 712 C C . PHE A 1 92 ? 11.762 4.720 -8.640 1.00 78.62 92 PHE A C 1
ATOM 714 O O . PHE A 1 92 ? 10.864 4.984 -7.838 1.00 78.62 92 PHE A O 1
ATOM 721 N N . GLY A 1 93 ? 11.833 3.535 -9.254 1.00 78.50 93 GLY A N 1
ATOM 722 C CA . GLY A 1 93 ? 10.830 2.501 -9.059 1.00 78.50 93 GLY A CA 1
ATOM 723 C C . GLY A 1 93 ? 10.814 1.926 -7.647 1.00 78.50 93 GLY A C 1
ATOM 724 O O . GLY A 1 93 ? 9.738 1.752 -7.069 1.00 78.50 93 GLY A O 1
ATOM 725 N N . THR A 1 94 ? 11.993 1.716 -7.057 1.00 80.62 94 THR A N 1
ATOM 726 C CA . THR A 1 94 ? 12.148 1.280 -5.661 1.00 80.62 94 THR A CA 1
ATOM 727 C C . THR A 1 94 ? 11.548 2.292 -4.691 1.00 80.62 94 THR A C 1
ATOM 729 O O . THR A 1 94 ? 10.825 1.913 -3.765 1.00 80.62 94 THR A O 1
ATOM 732 N N . ILE A 1 95 ? 11.788 3.586 -4.924 1.00 83.75 95 ILE A N 1
ATOM 733 C CA . ILE A 1 95 ? 11.247 4.673 -4.099 1.00 83.75 95 ILE A CA 1
ATOM 734 C C . ILE A 1 95 ? 9.717 4.702 -4.191 1.00 83.75 95 ILE A C 1
ATOM 736 O O . ILE A 1 95 ? 9.038 4.712 -3.161 1.00 83.75 95 ILE A O 1
ATOM 740 N N . VAL A 1 96 ? 9.162 4.657 -5.407 1.00 85.69 96 VAL A N 1
ATOM 741 C CA . VAL A 1 96 ? 7.708 4.666 -5.636 1.00 85.69 96 VAL A CA 1
ATOM 742 C C . VAL A 1 96 ? 7.030 3.484 -4.950 1.00 85.69 96 VAL A C 1
ATOM 744 O O . VAL A 1 96 ? 6.055 3.668 -4.219 1.00 85.69 96 VAL A O 1
ATOM 747 N N . LEU A 1 97 ? 7.547 2.273 -5.165 1.00 82.56 97 LEU A N 1
ATOM 748 C CA . LEU A 1 97 ? 6.976 1.052 -4.604 1.00 82.56 97 LEU A CA 1
ATOM 749 C C . LEU A 1 97 ? 6.981 1.090 -3.072 1.00 82.56 97 LEU A C 1
ATOM 751 O O . LEU A 1 97 ? 5.985 0.756 -2.428 1.00 82.56 97 LEU A O 1
ATOM 755 N N . SER A 1 98 ? 8.087 1.550 -2.491 1.00 84.75 98 SER A N 1
ATOM 756 C CA . SER A 1 98 ? 8.258 1.613 -1.042 1.00 84.75 98 SER A CA 1
ATOM 757 C C . SER A 1 98 ? 7.336 2.634 -0.391 1.00 84.75 98 SER A C 1
ATOM 759 O O . SER A 1 98 ? 6.698 2.332 0.617 1.00 84.75 98 SER A O 1
ATOM 761 N N . LEU A 1 99 ? 7.207 3.823 -0.986 1.00 87.81 99 LEU A N 1
ATOM 762 C CA . LEU A 1 99 ? 6.269 4.840 -0.512 1.00 87.81 99 LEU A CA 1
ATOM 763 C C . LEU A 1 99 ? 4.821 4.349 -0.603 1.00 87.81 99 LEU A C 1
ATOM 765 O O . LEU A 1 99 ? 4.052 4.545 0.338 1.00 87.81 99 LEU A O 1
ATOM 769 N N . TYR A 1 100 ? 4.456 3.663 -1.690 1.00 85.69 100 TYR A N 1
ATOM 770 C CA . TYR A 1 100 ? 3.123 3.084 -1.842 1.00 85.69 100 TYR A CA 1
ATOM 771 C C . TYR A 1 100 ? 2.809 2.087 -0.715 1.00 85.69 100 TYR A C 1
ATOM 773 O O . TYR A 1 100 ? 1.792 2.226 -0.032 1.00 85.69 100 TYR A O 1
ATOM 781 N N . PHE A 1 101 ? 3.696 1.120 -0.454 1.00 79.50 101 PHE A N 1
ATOM 782 C CA . PHE A 1 101 ? 3.498 0.152 0.629 1.00 79.50 101 PHE A CA 1
ATOM 783 C C . PHE A 1 101 ? 3.487 0.801 2.019 1.00 79.50 101 PHE A C 1
ATOM 785 O O . PHE A 1 101 ? 2.696 0.390 2.874 1.00 79.50 101 PHE A O 1
ATOM 792 N N . GLY A 1 102 ? 4.285 1.847 2.245 1.00 81.50 102 GLY A N 1
ATOM 793 C CA . GLY A 1 102 ? 4.239 2.640 3.474 1.00 81.50 102 GLY A CA 1
ATOM 794 C C . GLY A 1 102 ? 2.882 3.307 3.707 1.00 81.50 102 GLY A C 1
ATOM 795 O O . GLY A 1 102 ? 2.309 3.193 4.794 1.00 81.50 102 GLY A O 1
ATOM 796 N N . LEU A 1 103 ? 2.307 3.931 2.674 1.00 86.56 103 LEU A N 1
ATOM 797 C CA . LEU A 1 103 ? 0.981 4.562 2.738 1.00 86.56 103 LEU A CA 1
ATOM 798 C C . LEU A 1 103 ? -0.140 3.532 2.955 1.00 86.56 103 LEU A C 1
ATOM 800 O O . LEU A 1 103 ? -1.040 3.743 3.773 1.00 86.56 103 LEU A O 1
ATOM 804 N N . VAL A 1 104 ? -0.065 2.375 2.291 1.00 80.44 104 VAL A N 1
ATOM 805 C CA . VAL A 1 104 ? -1.010 1.268 2.513 1.00 80.44 104 VAL A CA 1
ATOM 806 C C . VAL A 1 104 ? -0.906 0.727 3.946 1.00 80.44 104 VAL A C 1
ATOM 808 O O . VAL A 1 104 ? -1.931 0.451 4.582 1.00 80.44 104 VAL A O 1
ATOM 811 N N . THR A 1 105 ? 0.313 0.625 4.482 1.00 76.31 105 THR A N 1
ATOM 812 C CA . THR A 1 105 ? 0.577 0.189 5.863 1.00 76.31 105 THR A CA 1
ATOM 813 C C . THR A 1 105 ? -0.002 1.170 6.875 1.00 76.31 105 THR A C 1
ATOM 815 O O . THR A 1 105 ? -0.738 0.758 7.774 1.00 76.31 105 THR A O 1
ATOM 818 N N . PHE A 1 106 ? 0.246 2.469 6.688 1.00 83.25 106 PHE A N 1
ATOM 819 C CA . PHE A 1 106 ? -0.346 3.541 7.489 1.00 83.25 106 PHE A CA 1
ATOM 820 C C . PHE A 1 106 ? -1.870 3.403 7.575 1.00 83.25 106 PHE A C 1
ATOM 822 O O . PHE A 1 106 ? -2.452 3.335 8.661 1.00 83.25 106 PHE A O 1
ATOM 829 N N . ARG A 1 107 ? -2.524 3.299 6.416 1.00 79.38 107 ARG A N 1
ATOM 830 C CA . ARG A 1 107 ? -3.984 3.270 6.330 1.00 79.38 107 ARG A CA 1
ATOM 831 C C . ARG A 1 107 ? -4.575 2.022 6.981 1.00 79.38 107 ARG A C 1
ATOM 833 O O . ARG A 1 107 ? -5.593 2.086 7.667 1.00 79.38 107 ARG A O 1
ATOM 840 N N . THR A 1 108 ? -3.929 0.879 6.802 1.00 74.12 108 THR A N 1
ATOM 841 C CA . THR A 1 108 ? -4.413 -0.371 7.394 1.00 74.12 108 THR A CA 1
ATOM 842 C C . THR A 1 108 ? -4.225 -0.386 8.907 1.00 74.12 108 THR A C 1
ATOM 844 O O . THR A 1 108 ? -5.095 -0.900 9.609 1.00 74.12 108 THR A O 1
ATOM 847 N N . CYS A 1 109 ? -3.155 0.219 9.438 1.00 75.62 109 CYS A N 1
ATOM 848 C CA . CYS A 1 109 ? -2.971 0.410 10.882 1.00 75.62 109 CYS A CA 1
ATOM 849 C C . CYS A 1 109 ? -4.127 1.208 11.502 1.00 75.62 109 CYS A C 1
ATOM 851 O O . CYS A 1 109 ? -4.659 0.805 12.540 1.00 75.62 109 CYS A O 1
ATOM 853 N N . ILE A 1 110 ? -4.579 2.267 10.820 1.00 76.88 110 ILE A N 1
ATOM 854 C CA . ILE A 1 1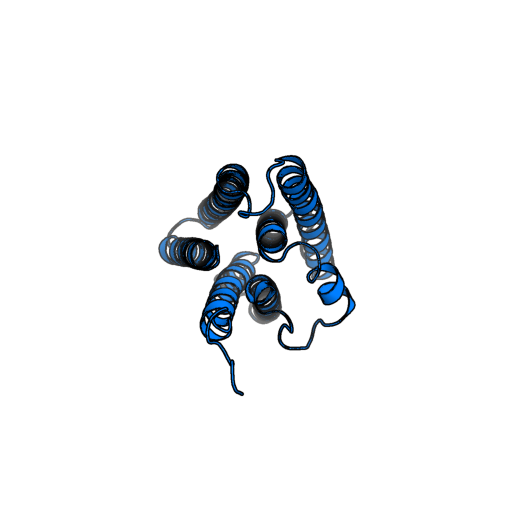10 ? -5.771 3.026 11.215 1.00 76.88 110 ILE A CA 1
ATOM 855 C C . ILE A 1 110 ? -7.013 2.121 11.293 1.00 76.88 110 ILE A C 1
ATOM 857 O O . ILE A 1 110 ? -7.749 2.166 12.280 1.00 76.88 110 ILE A O 1
ATOM 861 N N . PHE A 1 111 ? -7.254 1.281 10.282 1.00 69.81 111 PHE A N 1
ATOM 862 C CA . PHE A 1 111 ? -8.463 0.452 10.230 1.00 69.81 111 PHE A CA 1
ATOM 863 C C . PHE A 1 111 ? -8.437 -0.767 11.167 1.00 69.81 111 PHE A C 1
ATOM 865 O O . PHE A 1 111 ? -9.485 -1.163 11.679 1.00 69.81 111 PHE A O 1
ATOM 872 N N . THR A 1 112 ? -7.267 -1.364 11.398 1.00 65.81 112 THR A N 1
ATOM 873 C CA . THR A 1 112 ? -7.090 -2.590 12.203 1.00 65.81 112 THR A CA 1
ATOM 874 C C . THR A 1 112 ? -6.905 -2.318 13.696 1.00 65.81 112 THR A C 1
ATOM 876 O O . THR A 1 112 ? -7.179 -3.197 14.511 1.00 65.81 112 THR A O 1
ATOM 879 N N . GLY A 1 113 ? -6.486 -1.111 14.092 1.00 58.59 113 GLY A N 1
ATOM 880 C CA . GLY A 1 113 ? -6.341 -0.755 15.503 1.00 58.59 113 GLY A CA 1
ATOM 881 C C . GLY A 1 113 ? -5.267 -1.575 16.223 1.00 58.59 113 GLY A C 1
ATOM 882 O O . GLY A 1 113 ? -5.545 -2.224 17.232 1.00 58.59 113 GLY A O 1
ATOM 883 N N . PHE A 1 114 ? -4.027 -1.502 15.727 1.00 54.94 114 PHE A N 1
ATOM 884 C CA . PHE A 1 114 ? -2.789 -1.963 16.380 1.00 54.94 114 PHE A CA 1
ATOM 885 C C . PHE A 1 114 ? -2.570 -3.474 16.549 1.00 54.94 114 PHE A C 1
ATOM 887 O O . PHE A 1 114 ? -1.442 -3.941 16.409 1.00 54.94 114 PHE A O 1
ATOM 894 N N . LYS A 1 115 ? -3.597 -4.257 16.891 1.00 53.12 115 LYS A N 1
ATOM 895 C CA . LYS A 1 115 ? -3.377 -5.583 17.492 1.00 53.12 115 LYS A CA 1
ATOM 896 C C . LYS A 1 115 ? -2.928 -6.684 16.530 1.00 53.12 115 LYS A C 1
ATOM 898 O O . LYS A 1 115 ? -2.411 -7.689 17.009 1.00 53.12 115 LYS A O 1
ATOM 903 N N . SER A 1 116 ? -3.112 -6.537 15.216 1.00 50.75 116 SER A N 1
ATOM 904 C CA . SER A 1 116 ? -2.950 -7.677 14.302 1.00 50.75 116 SER A CA 1
ATOM 905 C C . SER A 1 116 ? -1.830 -7.560 13.263 1.00 50.75 116 SER A C 1
ATOM 907 O O . SER A 1 116 ? -1.359 -8.596 12.803 1.00 50.75 116 SER A O 1
ATOM 909 N N . LEU A 1 117 ? -1.300 -6.365 12.967 1.00 51.16 117 LEU A N 1
ATOM 910 C CA . LEU A 1 117 ? -0.265 -6.204 11.932 1.00 51.16 117 LEU A CA 1
ATOM 911 C C . LEU A 1 117 ? 1.094 -6.801 12.348 1.00 51.16 117 LEU A C 1
ATOM 913 O O . LEU A 1 117 ? 1.664 -7.617 11.629 1.00 51.16 117 LEU A O 1
ATOM 917 N N . LEU A 1 118 ? 1.575 -6.465 13.550 1.00 47.41 118 LEU A N 1
ATOM 918 C CA . LEU A 1 118 ? 2.873 -6.925 14.067 1.00 47.41 118 LEU A CA 1
ATOM 919 C C . LEU A 1 118 ? 2.855 -8.426 14.412 1.00 47.41 118 LEU A C 1
ATOM 921 O O . LEU A 1 118 ? 3.801 -9.154 14.127 1.00 47.41 118 LEU A O 1
ATOM 925 N N . VAL A 1 119 ? 1.728 -8.916 14.943 1.00 47.62 119 VAL A N 1
ATOM 926 C CA . VAL A 1 119 ? 1.504 -10.348 15.207 1.00 47.62 119 VAL A CA 1
ATOM 927 C C . VAL A 1 119 ? 1.499 -11.157 13.907 1.00 47.62 119 VAL A C 1
ATOM 929 O O . VAL A 1 119 ? 1.957 -12.293 13.907 1.00 47.62 119 VAL A O 1
ATOM 932 N N . MET A 1 120 ? 1.012 -10.595 12.800 1.00 47.00 120 MET A N 1
ATOM 933 C CA . MET A 1 120 ? 0.960 -11.274 11.505 1.00 47.00 120 MET A CA 1
ATOM 934 C C . MET A 1 120 ? 2.328 -11.328 10.811 1.00 47.00 120 MET A C 1
ATOM 936 O O . MET A 1 120 ? 2.689 -12.404 10.339 1.00 47.00 120 MET A O 1
ATOM 940 N N . ILE A 1 121 ? 3.107 -10.233 10.822 1.00 49.69 121 ILE A N 1
ATOM 941 C CA . ILE A 1 121 ? 4.500 -10.222 10.321 1.00 49.69 121 ILE A CA 1
ATOM 942 C C . ILE A 1 121 ? 5.319 -11.325 11.007 1.00 49.69 121 ILE A C 1
ATOM 944 O O . ILE A 1 121 ? 6.096 -12.018 10.361 1.00 49.69 121 ILE A O 1
ATOM 948 N N . ILE A 1 122 ? 5.096 -11.526 12.309 1.00 44.38 122 ILE A N 1
ATOM 949 C CA . ILE A 1 122 ? 5.816 -12.523 13.107 1.00 44.38 122 ILE A CA 1
ATOM 950 C C . ILE A 1 122 ? 5.247 -13.943 12.932 1.00 44.38 122 ILE A C 1
ATOM 952 O O . ILE A 1 122 ? 6.002 -14.908 13.023 1.00 44.38 122 ILE A O 1
ATOM 956 N N . LYS A 1 123 ? 3.931 -14.114 12.721 1.00 40.88 123 LYS A N 1
ATOM 957 C CA . LYS A 1 123 ? 3.284 -15.440 12.822 1.00 40.88 123 LYS A CA 1
ATOM 958 C C . LYS A 1 123 ? 2.830 -16.089 11.521 1.00 40.88 123 LYS A C 1
ATOM 960 O O . LYS A 1 123 ? 2.518 -17.278 11.576 1.00 40.88 123 LYS A O 1
ATOM 965 N N . SER A 1 124 ? 2.718 -15.401 10.382 1.00 42.53 124 SER A N 1
ATOM 966 C CA . SER A 1 124 ? 2.293 -16.113 9.168 1.00 42.53 124 SER A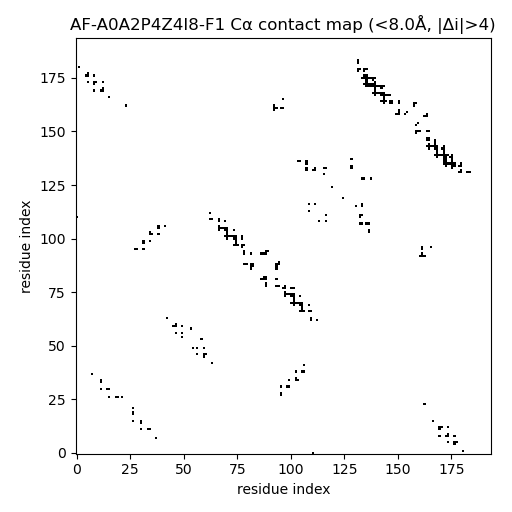 CA 1
ATOM 967 C C . SER A 1 124 ? 2.532 -15.370 7.852 1.00 42.53 124 SER A C 1
ATOM 969 O O . SER A 1 124 ? 1.741 -14.498 7.496 1.00 42.53 124 SER A O 1
ATOM 971 N N . PRO A 1 125 ? 3.542 -15.779 7.066 1.00 43.28 125 PRO A N 1
ATOM 972 C CA . PRO A 1 125 ? 3.623 -15.420 5.656 1.00 43.28 125 PRO A CA 1
ATOM 973 C C . PRO A 1 125 ? 2.739 -16.308 4.752 1.00 43.28 125 PRO A C 1
ATOM 975 O O . PRO A 1 125 ? 2.583 -15.998 3.578 1.00 43.28 125 PRO A O 1
ATOM 978 N N . THR A 1 126 ? 2.150 -17.402 5.262 1.00 47.47 126 THR A N 1
ATOM 979 C CA . THR A 1 126 ? 1.582 -18.483 4.422 1.00 47.47 126 THR A CA 1
ATOM 980 C C . THR A 1 126 ? 0.149 -18.928 4.747 1.00 47.47 126 THR A C 1
ATOM 982 O O . THR A 1 126 ? -0.373 -19.804 4.062 1.00 47.47 126 THR A O 1
ATOM 985 N N . LEU A 1 127 ? -0.543 -18.339 5.729 1.00 47.81 127 LEU A N 1
ATOM 986 C CA . LEU A 1 127 ? -1.946 -18.672 6.022 1.00 47.81 127 LEU A CA 1
ATOM 987 C C . LEU A 1 127 ? -2.870 -17.494 5.712 1.00 47.81 127 LEU A C 1
ATOM 989 O O . LEU A 1 127 ? -2.587 -16.353 6.072 1.00 47.81 127 LEU A O 1
ATOM 993 N N . LYS A 1 128 ? -4.011 -17.809 5.085 1.00 57.97 128 LYS A N 1
ATOM 994 C CA . LYS A 1 128 ? -5.179 -16.930 4.901 1.00 57.97 128 LYS A CA 1
ATOM 995 C C . LYS A 1 128 ? -5.352 -15.999 6.118 1.00 57.97 128 LYS A C 1
ATOM 997 O O . LYS A 1 128 ? -5.310 -16.497 7.249 1.00 57.97 128 LYS A O 1
ATOM 1002 N N . PRO A 1 129 ? -5.546 -14.679 5.926 1.00 58.53 129 PRO A N 1
ATOM 1003 C CA . PRO A 1 129 ? -5.537 -13.726 7.031 1.00 58.53 129 PRO A CA 1
ATOM 1004 C C . PRO A 1 129 ? -6.603 -14.106 8.068 1.00 58.53 129 PRO A C 1
ATOM 1006 O O . PRO A 1 129 ? -7.790 -14.164 7.750 1.00 58.53 129 PRO A O 1
ATOM 1009 N N . LYS A 1 130 ? -6.178 -14.377 9.314 1.00 58.41 130 LYS A N 1
ATOM 1010 C CA . LYS A 1 130 ? -7.089 -14.694 10.436 1.00 58.41 130 LYS A CA 1
ATOM 1011 C C . LYS A 1 130 ? -7.988 -13.511 10.811 1.00 58.41 130 LYS A C 1
ATOM 1013 O O . LYS A 1 130 ? -9.058 -13.710 11.375 1.00 58.41 130 LYS A O 1
ATOM 1018 N N . ASP A 1 131 ? -7.547 -12.293 10.509 1.00 65.56 131 ASP A N 1
ATOM 1019 C CA . ASP A 1 131 ? -8.300 -11.054 10.681 1.00 65.56 131 ASP A CA 1
ATOM 1020 C C . ASP A 1 131 ? -8.605 -10.459 9.301 1.00 65.56 131 ASP A C 1
ATOM 1022 O O . ASP A 1 131 ? -7.703 -10.033 8.573 1.00 65.56 131 ASP A O 1
ATOM 1026 N N . ASN A 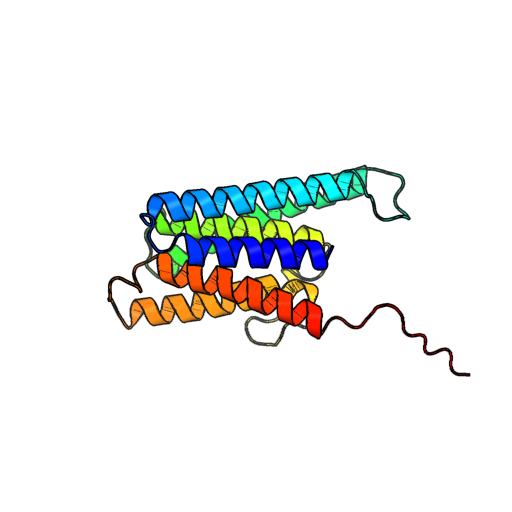1 132 ? -9.893 -10.416 8.949 1.00 70.25 132 ASN A N 1
ATOM 1027 C CA . ASN A 1 132 ? -10.368 -9.907 7.661 1.00 70.25 132 ASN A CA 1
ATOM 1028 C C . ASN A 1 132 ? -9.951 -8.449 7.412 1.00 70.25 132 ASN A C 1
ATOM 1030 O O . ASN A 1 132 ? -9.877 -8.027 6.261 1.00 70.25 132 ASN A O 1
ATOM 1034 N N . ASN A 1 133 ? -9.649 -7.672 8.459 1.00 69.44 133 ASN A N 1
ATOM 1035 C CA . ASN A 1 133 ? -9.228 -6.282 8.304 1.00 69.44 133 ASN A CA 1
ATOM 1036 C C . ASN A 1 133 ? -7.832 -6.126 7.686 1.00 69.44 133 ASN A C 1
ATOM 1038 O O . ASN A 1 133 ? -7.530 -5.042 7.198 1.00 69.44 133 ASN A O 1
ATOM 1042 N N . ILE A 1 134 ? -7.009 -7.180 7.685 1.00 69.94 134 ILE A N 1
ATOM 1043 C CA . ILE A 1 134 ? -5.639 -7.155 7.146 1.00 69.94 134 ILE A CA 1
ATOM 1044 C C . ILE A 1 134 ? -5.564 -7.714 5.720 1.00 69.94 134 ILE A C 1
ATOM 1046 O O . ILE A 1 134 ? -4.538 -7.588 5.052 1.00 69.94 134 ILE A O 1
ATOM 1050 N N . ALA A 1 135 ? -6.650 -8.311 5.222 1.00 74.50 135 ALA A N 1
ATOM 1051 C CA . ALA A 1 135 ? -6.703 -8.859 3.873 1.00 74.50 135 ALA A CA 1
ATOM 1052 C C . ALA A 1 135 ? -6.182 -7.885 2.790 1.00 74.50 135 ALA A C 1
ATOM 1054 O O . ALA A 1 135 ? -5.387 -8.330 1.964 1.00 74.50 135 ALA A O 1
ATOM 1055 N N . PRO A 1 136 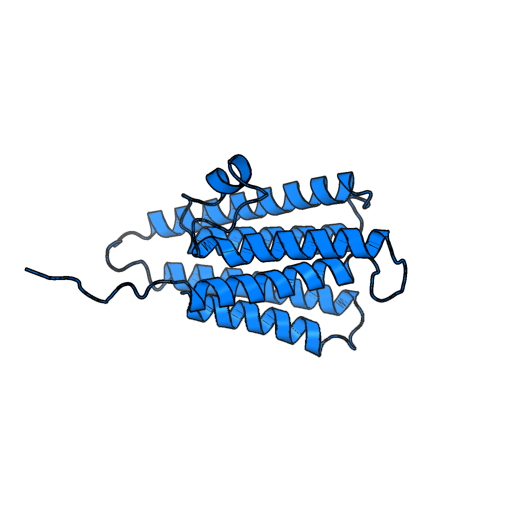? -6.495 -6.572 2.808 1.00 74.62 136 PRO A N 1
ATOM 1056 C CA . PRO A 1 136 ? -5.949 -5.632 1.825 1.00 74.62 136 PRO A CA 1
ATOM 1057 C C . PRO A 1 136 ? -4.413 -5.606 1.760 1.00 74.62 136 PRO A C 1
ATOM 1059 O O . PRO A 1 136 ? -3.860 -5.577 0.666 1.00 74.62 136 PRO A O 1
ATOM 1062 N N . ILE A 1 137 ? -3.711 -5.676 2.899 1.00 73.25 137 ILE A N 1
ATOM 1063 C CA . ILE A 1 137 ? -2.238 -5.739 2.924 1.00 73.25 137 ILE A CA 1
ATOM 1064 C C . ILE A 1 137 ? -1.740 -7.098 2.466 1.00 73.25 137 ILE A C 1
ATOM 1066 O O . ILE A 1 137 ? -0.832 -7.165 1.642 1.00 73.25 137 ILE A O 1
ATOM 1070 N N . PHE A 1 138 ? -2.329 -8.171 2.994 1.00 74.88 138 PHE A N 1
ATOM 1071 C CA . PHE A 1 138 ? -1.895 -9.529 2.685 1.00 74.88 138 PHE A CA 1
ATOM 1072 C C . PHE A 1 138 ? -1.952 -9.801 1.178 1.00 74.88 138 PHE A C 1
ATOM 1074 O O . PHE A 1 138 ? -0.951 -10.190 0.583 1.00 74.88 138 PHE A O 1
ATOM 1081 N N . TYR A 1 139 ? -3.094 -9.527 0.540 1.00 75.94 139 TYR A N 1
ATOM 1082 C CA . TYR A 1 139 ? -3.251 -9.747 -0.897 1.00 75.94 139 TYR A CA 1
ATOM 1083 C C . TYR A 1 139 ? -2.412 -8.769 -1.733 1.00 75.94 139 TYR A C 1
ATOM 1085 O O . TYR A 1 139 ? -1.901 -9.171 -2.775 1.00 75.94 139 TYR A O 1
ATOM 1093 N N . SER A 1 140 ? -2.212 -7.523 -1.276 1.00 79.06 140 SER A N 1
ATOM 1094 C CA . SER A 1 140 ? -1.291 -6.571 -1.918 1.00 79.06 140 SER A CA 1
ATOM 1095 C C . SER A 1 140 ? 0.146 -7.097 -1.933 1.00 79.06 140 SER A C 1
ATOM 1097 O O . SER A 1 140 ? 0.800 -7.051 -2.969 1.00 79.06 140 SER A O 1
ATOM 1099 N N . ALA A 1 141 ? 0.647 -7.606 -0.805 1.00 72.62 141 ALA A N 1
ATOM 1100 C CA . ALA A 1 141 ? 1.998 -8.158 -0.713 1.00 72.62 141 ALA A CA 1
ATOM 1101 C C . ALA A 1 141 ? 2.138 -9.462 -1.513 1.00 72.62 141 ALA A C 1
ATOM 1103 O O . ALA A 1 141 ? 3.110 -9.632 -2.244 1.00 72.62 141 ALA A O 1
ATOM 1104 N N . LEU A 1 142 ? 1.142 -10.351 -1.427 1.00 78.50 142 LEU A N 1
ATOM 1105 C CA . LEU A 1 142 ? 1.119 -11.624 -2.146 1.00 78.50 142 LEU A CA 1
ATOM 1106 C C . LEU A 1 142 ? 1.199 -11.420 -3.664 1.00 78.50 142 LEU A C 1
ATOM 1108 O O . LEU A 1 142 ? 2.028 -12.033 -4.332 1.00 78.50 142 LEU A O 1
ATOM 1112 N N . LEU A 1 143 ? 0.354 -10.546 -4.215 1.00 81.38 143 LEU A N 1
ATOM 1113 C CA . LEU A 1 143 ? 0.331 -10.303 -5.656 1.00 81.38 143 LEU A CA 1
ATOM 1114 C C . LEU A 1 143 ? 1.533 -9.487 -6.128 1.00 81.38 143 LEU A C 1
ATOM 1116 O O . LEU A 1 143 ? 2.049 -9.775 -7.200 1.00 81.38 143 LEU A O 1
ATOM 1120 N N . ALA A 1 144 ? 2.049 -8.557 -5.321 1.00 77.62 144 ALA A N 1
ATOM 1121 C CA . ALA A 1 144 ? 3.320 -7.898 -5.621 1.00 77.62 144 ALA A CA 1
ATOM 1122 C C . ALA A 1 144 ? 4.488 -8.896 -5.689 1.00 77.62 144 ALA A C 1
ATOM 1124 O O . ALA A 1 144 ? 5.328 -8.797 -6.582 1.00 77.62 144 ALA A O 1
ATOM 1125 N N . TYR A 1 145 ? 4.520 -9.887 -4.792 1.00 74.00 145 TYR A N 1
ATOM 1126 C CA . TYR A 1 145 ? 5.531 -10.944 -4.801 1.00 74.00 145 TYR A CA 1
ATOM 1127 C C . TYR A 1 145 ? 5.453 -11.805 -6.072 1.00 74.00 145 TYR A C 1
ATOM 1129 O O . TYR A 1 145 ? 6.461 -11.980 -6.755 1.00 74.00 145 TYR A O 1
ATOM 1137 N N . PHE A 1 146 ? 4.257 -12.273 -6.451 1.00 77.31 146 PHE A N 1
ATOM 1138 C CA . PHE A 1 146 ? 4.071 -13.020 -7.704 1.00 77.31 146 PHE A CA 1
ATOM 1139 C C . PHE A 1 146 ? 4.415 -12.190 -8.944 1.00 77.31 146 PHE A C 1
ATOM 1141 O O . PHE A 1 146 ? 5.042 -12.697 -9.878 1.00 77.31 146 PHE A O 1
ATOM 1148 N N . SER A 1 147 ? 4.050 -10.907 -8.949 1.00 79.50 147 SER A N 1
ATOM 1149 C CA . SER A 1 147 ? 4.423 -9.987 -10.019 1.00 79.50 147 SER A CA 1
ATOM 1150 C C . SER A 1 147 ? 5.937 -9.820 -10.112 1.00 79.50 147 SER A C 1
ATOM 1152 O O . SER A 1 147 ? 6.470 -9.867 -11.212 1.00 79.50 147 SER A O 1
ATOM 1154 N N . CYS A 1 148 ? 6.641 -9.705 -8.983 1.00 73.19 148 CYS A N 1
ATOM 1155 C CA . CYS A 1 148 ? 8.100 -9.610 -8.956 1.00 73.19 148 CYS A CA 1
ATOM 1156 C C . CYS A 1 148 ? 8.762 -10.864 -9.538 1.00 73.19 148 CYS A C 1
ATOM 1158 O O . CYS A 1 148 ? 9.635 -10.753 -10.395 1.00 73.19 148 CYS A O 1
ATOM 1160 N N . PHE A 1 149 ? 8.288 -12.052 -9.156 1.00 72.56 149 PHE A N 1
ATOM 1161 C CA . PHE A 1 149 ? 8.778 -13.310 -9.721 1.00 72.56 149 PHE A CA 1
ATOM 1162 C C . PHE A 1 149 ? 8.543 -13.394 -11.238 1.00 72.56 149 PHE A C 1
ATOM 1164 O O . PHE A 1 149 ? 9.421 -13.814 -11.985 1.00 72.56 149 PHE A O 1
ATOM 1171 N N . SER A 1 150 ? 7.387 -12.922 -11.710 1.00 69.88 150 SER A N 1
ATOM 1172 C CA . SER A 1 150 ? 7.060 -12.895 -13.141 1.00 69.88 150 SER A CA 1
ATOM 1173 C 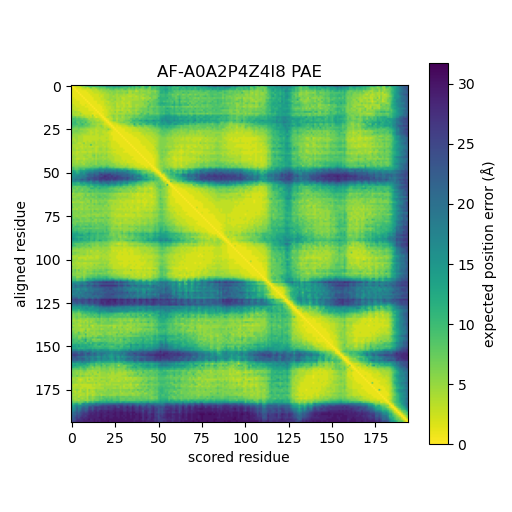C . SER A 1 150 ? 7.943 -11.913 -13.923 1.00 69.88 150 SER A C 1
ATOM 1175 O O . SER A 1 150 ? 8.397 -12.249 -15.012 1.00 69.88 150 SER A O 1
ATOM 1177 N N . CYS A 1 151 ? 8.255 -10.742 -13.352 1.00 68.69 151 CYS A N 1
ATOM 1178 C CA . CYS A 1 151 ? 9.192 -9.772 -13.935 1.00 68.69 151 CYS A CA 1
ATOM 1179 C C . CYS A 1 151 ? 10.603 -10.342 -14.114 1.00 68.69 151 CYS A C 1
ATOM 1181 O O . CYS A 1 151 ? 11.280 -10.014 -15.082 1.00 68.69 151 CYS A O 1
ATOM 1183 N N . ILE A 1 152 ? 11.051 -11.187 -13.182 1.00 68.56 152 ILE A N 1
ATOM 1184 C CA . ILE A 1 152 ? 12.363 -11.844 -13.266 1.00 68.56 152 ILE A CA 1
ATOM 1185 C C . ILE A 1 152 ? 12.377 -12.894 -14.388 1.00 68.56 152 ILE A C 1
ATOM 1187 O O . ILE A 1 152 ? 13.404 -13.095 -15.031 1.00 68.56 152 ILE A O 1
ATOM 1191 N N . LEU A 1 153 ? 11.244 -13.557 -14.641 1.00 65.44 153 LEU A N 1
ATOM 1192 C CA . LEU A 1 153 ? 11.131 -14.622 -15.641 1.00 65.44 153 LEU A CA 1
ATOM 1193 C C . LEU A 1 153 ? 10.891 -14.122 -17.074 1.00 65.44 153 LEU A C 1
ATOM 1195 O O . LEU A 1 153 ? 11.226 -14.839 -18.016 1.00 65.44 153 LEU A O 1
ATOM 1199 N N . GLN A 1 154 ? 10.301 -12.936 -17.258 1.00 61.62 154 GLN A N 1
ATOM 1200 C CA . GLN A 1 154 ? 9.968 -12.383 -18.576 1.00 61.62 154 GLN A CA 1
ATOM 1201 C C . GLN A 1 154 ? 10.321 -10.886 -18.655 1.00 61.62 154 GLN A C 1
ATOM 1203 O O . GLN A 1 154 ? 9.635 -10.070 -18.042 1.00 61.62 154 GLN A O 1
ATOM 1208 N N . PRO A 1 155 ? 11.351 -10.493 -19.430 1.00 56.78 155 PRO A N 1
ATOM 1209 C CA . PRO A 1 155 ? 11.837 -9.111 -19.489 1.00 56.78 155 PRO A CA 1
ATOM 1210 C C . PRO A 1 155 ? 11.069 -8.193 -20.467 1.00 56.78 155 PRO A C 1
ATOM 1212 O O . PRO A 1 155 ? 11.580 -7.139 -20.842 1.00 56.78 155 PRO A O 1
ATOM 1215 N N . ASP A 1 156 ? 9.857 -8.555 -20.898 1.00 58.69 156 ASP A N 1
ATOM 1216 C CA . ASP A 1 156 ? 9.056 -7.725 -21.810 1.00 58.69 156 ASP A CA 1
ATOM 1217 C C . ASP A 1 156 ? 8.671 -6.368 -21.182 1.00 58.69 156 ASP A C 1
ATOM 1219 O O . ASP A 1 156 ? 8.450 -6.258 -19.976 1.00 58.69 156 ASP A O 1
ATOM 1223 N N . ASN A 1 157 ? 8.502 -5.326 -22.011 1.00 57.19 157 ASN A N 1
ATOM 1224 C CA . ASN A 1 157 ? 8.278 -3.927 -21.587 1.00 57.19 157 ASN A CA 1
ATOM 1225 C C . ASN A 1 157 ? 7.116 -3.707 -20.587 1.00 57.19 157 ASN A C 1
ATOM 1227 O O . ASN A 1 157 ? 7.129 -2.749 -19.810 1.00 57.19 157 ASN A O 1
ATOM 1231 N N . LEU A 1 158 ? 6.105 -4.583 -20.590 1.00 49.53 158 LEU A N 1
ATOM 1232 C CA . LEU A 1 158 ? 4.969 -4.564 -19.654 1.00 49.53 158 LEU A CA 1
ATOM 1233 C C . LEU A 1 158 ? 5.325 -5.094 -18.255 1.00 49.53 158 LEU A C 1
ATOM 1235 O O . LEU A 1 158 ? 4.727 -4.665 -17.268 1.00 49.53 158 LEU A O 1
ATOM 1239 N N . PHE A 1 159 ? 6.320 -5.973 -18.169 1.00 57.53 159 PHE A N 1
ATOM 1240 C CA . PHE A 1 159 ? 6.837 -6.575 -16.941 1.00 57.53 159 PHE A CA 1
ATOM 1241 C C . PHE A 1 159 ? 8.033 -5.801 -16.373 1.00 57.53 159 PHE A C 1
ATOM 1243 O O . PHE A 1 159 ? 8.687 -6.253 -15.438 1.00 57.53 159 PHE A O 1
ATOM 1250 N N . VAL A 1 160 ? 8.314 -4.607 -16.898 1.00 67.19 160 VAL A N 1
ATOM 1251 C CA . VAL A 1 160 ? 9.435 -3.789 -16.436 1.00 67.19 160 VAL A CA 1
ATOM 1252 C C . VAL A 1 160 ? 9.160 -3.248 -15.036 1.00 67.19 160 VAL A C 1
ATOM 1254 O O . VAL A 1 160 ? 8.089 -2.712 -14.732 1.00 67.19 160 VAL A O 1
ATOM 1257 N N . TRP A 1 161 ? 10.166 -3.388 -14.181 1.00 67.50 161 TRP A N 1
ATOM 1258 C CA . TRP A 1 161 ? 10.225 -2.793 -12.853 1.00 67.50 161 TRP A CA 1
ATOM 1259 C C . TRP A 1 161 ? 9.945 -1.275 -12.892 1.00 67.50 161 TRP A C 1
ATOM 1261 O O . TRP A 1 161 ? 10.472 -0.591 -13.767 1.00 67.50 161 TRP A O 1
ATOM 1271 N N . PRO A 1 162 ? 9.155 -0.699 -11.964 1.00 70.44 162 PRO A N 1
ATOM 1272 C CA . PRO A 1 162 ? 8.353 -1.320 -10.899 1.00 70.44 162 PRO A CA 1
ATOM 1273 C C . PRO A 1 162 ? 6.903 -1.626 -11.337 1.00 70.44 162 PRO A C 1
ATOM 1275 O O . PRO A 1 162 ? 6.054 -1.955 -10.508 1.00 70.44 162 PRO A O 1
ATOM 1278 N N . ASN A 1 163 ? 6.583 -1.439 -12.620 1.00 73.75 163 ASN A N 1
ATOM 1279 C CA . ASN A 1 163 ? 5.228 -1.233 -13.138 1.00 73.75 163 ASN A CA 1
ATOM 1280 C C . ASN A 1 163 ? 4.287 -2.394 -12.804 1.00 73.75 163 ASN A C 1
ATOM 1282 O O . ASN A 1 163 ? 3.203 -2.197 -12.254 1.00 73.75 163 ASN A O 1
ATOM 1286 N N . PHE A 1 164 ? 4.726 -3.611 -13.119 1.00 77.50 164 PHE A N 1
ATOM 1287 C CA . PHE A 1 164 ? 3.921 -4.815 -12.951 1.00 77.50 164 PHE A CA 1
ATOM 1288 C C . PHE A 1 164 ? 3.784 -5.227 -11.482 1.00 77.50 164 PHE A C 1
ATOM 1290 O O . PHE A 1 164 ? 2.736 -5.713 -11.064 1.00 77.50 164 PHE A O 1
ATOM 1297 N N . ILE A 1 165 ? 4.811 -4.959 -10.672 1.00 80.94 165 ILE A N 1
ATOM 1298 C CA . ILE A 1 165 ? 4.795 -5.191 -9.223 1.00 80.94 165 ILE A CA 1
ATOM 1299 C C . ILE A 1 165 ? 3.801 -4.249 -8.549 1.00 80.94 165 ILE A C 1
ATOM 1301 O O . ILE A 1 165 ? 2.999 -4.679 -7.721 1.00 80.94 165 ILE A O 1
ATOM 1305 N N . LEU A 1 166 ? 3.810 -2.975 -8.941 1.00 79.25 166 LEU A N 1
ATOM 1306 C CA . LEU A 1 166 ? 2.871 -1.978 -8.441 1.00 79.25 166 LEU A CA 1
ATOM 1307 C C . LEU A 1 166 ? 1.433 -2.302 -8.868 1.00 79.25 166 LEU A C 1
ATOM 1309 O O . LEU A 1 166 ? 0.514 -2.184 -8.059 1.00 79.25 166 LEU A O 1
ATOM 1313 N N . LEU A 1 167 ? 1.236 -2.773 -10.103 1.00 80.75 167 LEU A N 1
ATOM 1314 C CA . LEU A 1 167 ? -0.058 -3.266 -10.577 1.00 80.75 167 LEU A CA 1
ATOM 1315 C C . LEU A 1 167 ? -0.552 -4.446 -9.734 1.00 80.75 167 LEU A C 1
ATOM 1317 O O . LEU A 1 167 ? -1.692 -4.420 -9.267 1.00 80.75 167 LEU A O 1
ATOM 1321 N N . GLY A 1 168 ? 0.313 -5.431 -9.478 1.00 81.50 168 GLY A N 1
ATOM 1322 C CA . GLY A 1 168 ? 0.023 -6.553 -8.585 1.00 81.50 168 GLY A CA 1
ATOM 1323 C C . GLY A 1 168 ? -0.352 -6.090 -7.177 1.00 81.50 168 GLY A C 1
ATOM 1324 O O . GLY A 1 168 ? -1.352 -6.545 -6.623 1.00 81.50 168 GLY A O 1
ATOM 1325 N N . ALA A 1 169 ? 0.376 -5.118 -6.624 1.00 82.19 169 ALA A N 1
ATOM 1326 C CA . ALA A 1 169 ? 0.097 -4.554 -5.306 1.00 82.19 169 ALA A CA 1
ATOM 1327 C C . ALA A 1 169 ? -1.274 -3.853 -5.244 1.00 82.19 169 ALA A C 1
ATOM 1329 O O . ALA A 1 169 ? -2.087 -4.118 -4.355 1.00 82.19 169 ALA A O 1
ATOM 1330 N N . VAL A 1 170 ? -1.568 -2.975 -6.206 1.00 81.56 170 VAL A N 1
ATOM 1331 C CA . VAL A 1 170 ? -2.837 -2.231 -6.266 1.00 81.56 170 VAL A CA 1
ATOM 1332 C C . VAL A 1 170 ? -4.018 -3.177 -6.480 1.00 81.56 170 VAL A C 1
ATOM 1334 O O . VAL A 1 170 ? -5.023 -3.076 -5.769 1.00 81.56 170 VAL A O 1
ATOM 1337 N N . PHE A 1 171 ? -3.886 -4.137 -7.397 1.00 83.50 171 PHE A N 1
ATOM 1338 C CA . PHE A 1 171 ? -4.915 -5.142 -7.649 1.00 83.50 171 PHE A CA 1
ATOM 1339 C C . PHE A 1 171 ? -5.129 -6.061 -6.442 1.00 83.50 171 PHE A C 1
ATOM 1341 O O . PHE A 1 171 ? -6.265 -6.319 -6.041 1.00 83.50 171 PHE A O 1
ATOM 1348 N N . GLY A 1 172 ? -4.051 -6.498 -5.793 1.00 82.50 172 GLY A N 1
ATOM 1349 C CA . GLY A 1 172 ? -4.142 -7.329 -4.601 1.00 82.50 172 GLY A CA 1
ATOM 1350 C C . GLY A 1 172 ? -4.821 -6.622 -3.442 1.00 82.50 172 GLY A C 1
ATOM 1351 O O . GLY A 1 172 ? -5.671 -7.207 -2.773 1.00 82.50 172 GLY A O 1
ATOM 1352 N N . ARG A 1 173 ? -4.560 -5.330 -3.255 1.00 80.81 173 ARG A N 1
ATOM 1353 C CA . ARG A 1 173 ? -5.293 -4.534 -2.271 1.00 80.81 173 ARG A CA 1
ATOM 1354 C C . ARG A 1 173 ? -6.787 -4.461 -2.578 1.00 80.81 173 ARG A C 1
ATOM 1356 O O . ARG A 1 173 ? -7.602 -4.581 -1.660 1.00 80.81 173 ARG A O 1
ATOM 1363 N N . PHE A 1 174 ? -7.153 -4.281 -3.846 1.00 83.81 174 PHE A N 1
ATOM 1364 C CA . PHE A 1 174 ? -8.549 -4.295 -4.275 1.00 83.81 174 PHE A CA 1
ATOM 1365 C C . PHE A 1 174 ? -9.220 -5.639 -3.947 1.00 83.81 174 PHE A C 1
ATOM 1367 O O . PHE A 1 174 ? -10.239 -5.654 -3.254 1.00 83.81 174 PHE A O 1
ATOM 1374 N N . LEU A 1 175 ? -8.598 -6.765 -4.315 1.00 82.69 175 LEU A N 1
ATOM 1375 C CA . LEU A 1 175 ? -9.093 -8.106 -3.978 1.00 82.69 175 LEU A CA 1
ATOM 1376 C C . LEU A 1 175 ? -9.202 -8.335 -2.470 1.00 82.69 175 LEU A C 1
ATOM 1378 O O . LEU A 1 175 ? -10.208 -8.857 -1.998 1.00 82.69 175 LEU A O 1
ATOM 1382 N N . GLY A 1 176 ? -8.202 -7.917 -1.694 1.00 78.06 176 GLY A N 1
ATOM 1383 C CA . GLY A 1 176 ? -8.233 -8.042 -0.240 1.00 78.06 176 GLY A CA 1
ATOM 1384 C C . GLY A 1 176 ? -9.339 -7.209 0.408 1.00 78.06 176 GLY A C 1
ATOM 1385 O O . GLY A 1 176 ? -9.932 -7.627 1.403 1.00 78.06 176 GLY A O 1
ATOM 1386 N N . THR A 1 177 ? -9.676 -6.067 -0.188 1.00 78.06 177 THR A N 1
ATOM 1387 C CA . THR A 1 177 ? -10.780 -5.215 0.269 1.00 78.06 177 THR A CA 1
ATOM 1388 C C . THR A 1 177 ? -12.141 -5.824 -0.076 1.00 78.06 177 THR A C 1
ATOM 1390 O O . THR A 1 177 ? -13.033 -5.838 0.773 1.00 78.06 177 THR A O 1
ATOM 1393 N N . LEU A 1 178 ? -12.291 -6.416 -1.268 1.00 81.62 178 LEU A N 1
ATOM 1394 C CA . LEU A 1 178 ? -13.473 -7.213 -1.616 1.00 81.62 178 LEU A CA 1
ATOM 1395 C C . LEU A 1 178 ? -13.620 -8.419 -0.687 1.00 81.62 178 LEU A C 1
ATOM 1397 O O . LEU A 1 178 ? -14.693 -8.647 -0.134 1.00 81.62 178 LEU A O 1
ATOM 1401 N N . TYR A 1 179 ? -12.533 -9.154 -0.448 1.00 79.50 179 TYR A N 1
ATOM 1402 C CA . TYR A 1 179 ? -12.517 -10.283 0.477 1.00 79.50 179 TYR A CA 1
ATOM 1403 C C . TYR A 1 179 ? -13.018 -9.859 1.860 1.00 79.50 179 TYR A C 1
ATOM 1405 O O . TYR A 1 179 ? -13.893 -10.514 2.423 1.00 79.50 179 TYR A O 1
ATOM 1413 N N . LYS A 1 180 ? -12.527 -8.734 2.391 1.00 76.44 180 LYS A N 1
ATOM 1414 C CA . LYS A 1 180 ? -12.987 -8.170 3.666 1.00 76.44 180 LYS A CA 1
ATOM 1415 C C . LYS A 1 180 ? -14.486 -7.858 3.660 1.00 76.44 180 LYS A C 1
ATOM 1417 O O . LYS A 1 180 ? -15.148 -8.111 4.663 1.00 76.44 180 LYS A O 1
ATOM 1422 N N . LEU A 1 181 ? -15.017 -7.330 2.558 1.00 78.38 181 LEU A N 1
ATOM 1423 C CA . LEU A 1 181 ? -16.437 -7.006 2.415 1.00 78.38 181 LEU A CA 1
ATOM 1424 C C . LEU A 1 181 ? -17.320 -8.263 2.382 1.00 78.38 181 LEU A C 1
ATOM 1426 O O . LEU A 1 181 ? -18.333 -8.306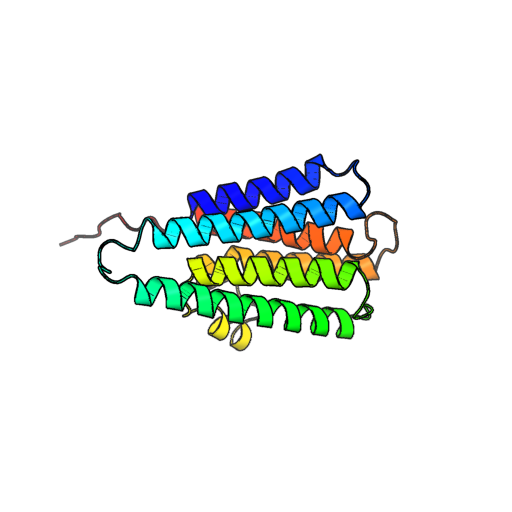 3.073 1.00 78.38 181 LEU A O 1
ATOM 1430 N N . PHE A 1 182 ? -16.914 -9.300 1.648 1.00 78.06 182 PHE A N 1
ATOM 1431 C CA . PHE A 1 182 ? -17.698 -10.533 1.500 1.00 78.06 182 PHE A CA 1
ATOM 1432 C C . PHE A 1 182 ? -17.533 -11.530 2.655 1.00 78.06 182 PHE A C 1
ATOM 1434 O O . PHE A 1 182 ? -18.388 -12.391 2.845 1.00 78.06 182 PHE A O 1
ATOM 1441 N N . THR A 1 183 ? -16.454 -11.432 3.437 1.00 72.69 183 THR A N 1
ATOM 1442 C CA . THR A 1 183 ? -16.197 -12.321 4.589 1.00 72.69 183 THR A CA 1
ATOM 1443 C C . THR A 1 183 ? -16.373 -11.643 5.943 1.00 72.69 183 THR A C 1
ATOM 1445 O O . THR A 1 183 ? -16.361 -12.310 6.979 1.00 72.69 183 THR A O 1
ATOM 1448 N N . GLY A 1 184 ? -16.528 -10.319 5.971 1.00 61.41 184 GLY A N 1
ATOM 1449 C CA . GLY A 1 184 ? -16.868 -9.577 7.173 1.00 61.41 184 GLY A CA 1
ATOM 1450 C C . GLY A 1 184 ? -18.259 -9.969 7.653 1.00 61.41 184 GLY A C 1
ATOM 1451 O O . GLY A 1 184 ? -19.251 -9.513 7.095 1.00 61.41 184 GLY A O 1
ATOM 1452 N N . ASN A 1 185 ? -18.338 -10.798 8.699 1.00 49.22 185 ASN A N 1
ATOM 1453 C CA . ASN A 1 185 ? -19.607 -11.076 9.367 1.00 49.22 185 ASN A CA 1
ATOM 1454 C C . ASN A 1 185 ? -20.310 -9.747 9.693 1.00 49.22 185 ASN A C 1
ATOM 1456 O O . ASN A 1 185 ? -19.677 -8.874 10.305 1.00 49.22 185 ASN A O 1
ATOM 1460 N N . PRO A 1 186 ? -21.599 -9.578 9.346 1.00 44.28 186 PRO A N 1
ATOM 1461 C CA . PRO A 1 186 ? -22.360 -8.440 9.826 1.00 44.28 186 PRO A CA 1
ATOM 1462 C C . PRO A 1 186 ? -22.336 -8.492 11.354 1.00 44.28 186 PRO A C 1
ATOM 1464 O O . PRO A 1 186 ? -22.849 -9.429 11.970 1.00 44.28 186 PRO A O 1
ATOM 1467 N N . LYS A 1 187 ? -21.704 -7.499 11.988 1.00 45.69 187 LYS A N 1
ATOM 1468 C CA . LYS A 1 187 ? -21.874 -7.252 13.423 1.00 45.69 187 LYS A CA 1
ATOM 1469 C C . LYS A 1 187 ? -23.330 -6.843 13.634 1.00 45.69 187 LYS A C 1
ATOM 1471 O O . LYS A 1 187 ? -23.644 -5.662 13.579 1.00 45.69 187 LYS A O 1
ATOM 1476 N N . GLY A 1 188 ? -24.211 -7.826 13.793 1.00 39.53 188 GLY A N 1
ATOM 1477 C CA . GLY A 1 188 ? -25.640 -7.584 13.968 1.00 39.53 188 GLY A CA 1
ATOM 1478 C C . GLY A 1 188 ? -26.552 -8.614 13.309 1.00 39.53 188 GLY A C 1
ATOM 1479 O O . GLY A 1 188 ? -27.434 -8.242 12.549 1.00 39.53 188 GLY A O 1
ATOM 1480 N N . LYS A 1 189 ? -26.395 -9.902 13.620 1.00 34.72 189 LYS A N 1
ATOM 1481 C CA . LYS A 1 189 ? -27.569 -10.769 13.789 1.00 34.72 189 LYS A CA 1
ATOM 1482 C C . LYS A 1 189 ? -27.420 -11.502 15.111 1.00 34.72 189 LYS A C 1
ATOM 1484 O O . LYS A 1 189 ? -26.551 -12.353 15.278 1.00 34.72 189 LYS A O 1
ATOM 1489 N N . SER A 1 190 ? -28.246 -11.071 16.055 1.00 38.03 190 SER A N 1
ATOM 1490 C CA . SER A 1 190 ? -28.504 -11.702 17.337 1.00 38.03 190 SER A CA 1
ATOM 1491 C C . SER A 1 190 ? -28.624 -13.219 17.196 1.00 38.03 190 SER A C 1
ATOM 1493 O O . SER A 1 190 ? -29.430 -13.723 16.414 1.00 38.03 190 SER A O 1
ATOM 1495 N N . LYS A 1 191 ? -27.901 -13.949 18.038 1.00 35.78 191 LYS A N 1
ATOM 1496 C CA . LYS A 1 191 ? -28.464 -15.152 18.645 1.00 35.78 191 LYS A CA 1
ATOM 1497 C C . LYS A 1 191 ? -28.642 -14.863 20.129 1.00 35.78 191 LYS A C 1
ATOM 1499 O O . LYS A 1 191 ? -27.823 -15.253 20.946 1.00 35.78 191 LYS A O 1
ATOM 1504 N N . SER A 1 192 ? -29.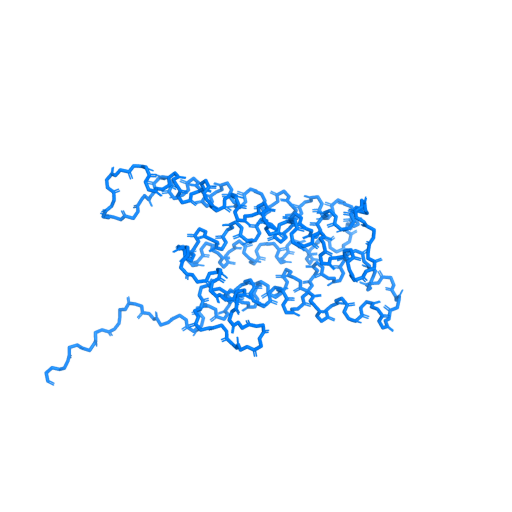711 -14.133 20.440 1.00 39.84 192 SER A N 1
ATOM 1505 C CA . SER A 1 192 ? -30.568 -14.542 21.546 1.00 39.84 192 SER A CA 1
ATOM 1506 C C . SER A 1 192 ? -31.292 -15.808 21.079 1.00 39.84 192 SER A C 1
ATOM 1508 O O . SER A 1 192 ? -32.105 -15.768 20.156 1.00 39.84 192 SER A O 1
ATOM 1510 N N . LYS A 1 193 ? -30.892 -16.937 21.638 1.00 34.94 193 LYS A N 1
ATOM 1511 C CA . LYS A 1 193 ? -31.707 -18.134 21.844 1.00 34.94 193 LYS A CA 1
ATOM 1512 C C . LYS A 1 193 ? -31.209 -18.611 23.209 1.00 34.94 193 LYS A C 1
ATOM 1514 O O . LYS A 1 193 ? -30.012 -18.873 23.319 1.00 34.94 193 LYS A O 1
ATOM 1519 N N . GLU A 1 194 ? -31.905 -18.294 24.301 1.00 35.22 194 GLU A N 1
ATOM 1520 C CA . GLU A 1 194 ? -33.058 -19.082 24.789 1.00 35.22 194 GLU A CA 1
ATOM 1521 C C . GLU A 1 194 ? -32.852 -20.580 24.568 1.00 35.22 194 GLU A C 1
ATOM 1523 O O . GLU A 1 194 ? -32.800 -21.004 23.389 1.00 35.22 194 GLU A O 1
#

Secondary structure (DSSP, 8-state):
-HHHHHHHHHHHHHHHHHTTTS-HHHHHHHHHHHHHHHHHHHHHHHHHS--TT---SHHHHHHHHHHHHHHHHHHHHHHHHHHHTT--TT-HHHHHHHHHHHHHHHHHHHHHTSTTHHHHHHH-SSS--SSGGGHHHHHHHHHHHHHHHHHHH---GGG-TTHHHHHHHHHHHHHHHHHHHHHS--S-------